Protein AF-A0A1A8MYG3-F1 (afdb_monomer_lite)

Foldseek 3Di:
DVVVVVVLVVQQPDDDPPRWHFPDWDPPPVIDTDIDDDPVPDCVVPDDDPLLLFALCCLQPVDDDQLRVLSSVLVVVQCVLQVNDRRPPVDDSQCNNVCLVVVDDGDHHPPDDPQSVVLSSQSSDNDSVSRDGPVVVVVSVVVVVVVVVVVVVVVVVVVVVVVVVPPPPPPPDDDDDDDDDDDDDDDDDDDDDDDDDDDDDDDDDDDDDDDDDDDDDDDPPDPDDAAQFDCPPQQLVVLLVQLLVLLVVLVVCLVPDDLVCLVVSLVSNVVSLVSNVVSVVVCLVLFDPVLSVVLVVLNVVLVVLSVQLVVLSVSLSSCVPHPCNVVSSVSSSVSSVVSSVSSVVSVSSSQVRCVVSVNTHHHDD

Organism: NCBI:txid704102

Radius of gyration: 36.45 Å; chains: 1; bounding box: 85×45×118 Å

Secondary structure (DSSP, 8-state):
-HHHHHHHHHHHT---TTS--EEEEE-SSSPEEEE---TT--HHHHSPP-TTTS-HHHHHH----HHHHHHHHHHHHHHHHTTTPPTTTTS-TTTHHHHHHTT--PPPPTT--HHHHHHHHHHT-SSGGGSPPHHHHHHHHHHHHHHHHHHHHHHHHHHHHHHHHS--------PPPPP-------------------------------PPPPPPP-----------B--TT-HHHHHHHHHHHHHHHHHHHTTT--GGGHHHHHHHHHHHHHHHHHHHHTTGGGS-HHHHHHHHHHHHHHHHHHHHHHHHHHHHHHTTTSTTHHHHHHHHHHHHHHHHHHHHHHHHHHHHHHHHTT---BPP-

Structure (mmCIF, N/CA/C/O backbone):
data_AF-A0A1A8MYG3-F1
#
_entry.id   AF-A0A1A8MYG3-F1
#
loop_
_atom_site.group_PDB
_atom_site.id
_atom_site.type_symbol
_atom_site.label_atom_id
_atom_site.label_alt_id
_atom_site.label_comp_id
_atom_site.label_asym_id
_atom_site.label_entity_id
_atom_site.label_seq_id
_atom_site.pdbx_PDB_ins_code
_atom_site.Cartn_x
_atom_site.Cartn_y
_atom_site.Cartn_z
_atom_site.occupancy
_atom_site.B_iso_or_equiv
_atom_site.auth_seq_id
_atom_site.auth_comp_id
_atom_site.auth_asym_id
_atom_site.auth_atom_id
_atom_site.pdbx_PDB_model_num
ATOM 1 N N . MET A 1 1 ? -14.271 -19.880 -6.983 1.00 69.19 1 MET A N 1
ATOM 2 C CA . MET A 1 1 ? -15.575 -19.476 -7.545 1.00 69.19 1 MET A CA 1
ATOM 3 C C . MET A 1 1 ? -16.698 -19.593 -6.519 1.00 69.19 1 MET A C 1
ATOM 5 O O . MET A 1 1 ? -17.352 -18.596 -6.274 1.00 69.19 1 MET A O 1
ATOM 9 N N . GLU A 1 2 ? -16.881 -20.735 -5.845 1.00 74.69 2 GLU A N 1
ATOM 10 C CA . GLU A 1 2 ? -17.973 -20.924 -4.862 1.00 74.69 2 GLU A CA 1
ATOM 11 C C . GLU A 1 2 ? -18.046 -19.851 -3.766 1.00 74.69 2 GLU A C 1
ATOM 13 O O . GLU A 1 2 ? -19.114 -19.309 -3.509 1.00 74.69 2 GLU A O 1
ATOM 18 N N . LYS A 1 3 ? -16.909 -19.489 -3.157 1.00 72.94 3 LYS A N 1
ATOM 19 C CA . LYS A 1 3 ? -16.861 -18.459 -2.105 1.00 72.94 3 LYS A CA 1
ATOM 20 C C . LYS A 1 3 ? -17.337 -17.090 -2.613 1.00 72.94 3 LYS A C 1
ATOM 22 O O . LYS A 1 3 ? -18.147 -16.437 -1.966 1.00 72.94 3 LYS A O 1
ATOM 27 N N . PHE A 1 4 ? -16.899 -16.718 -3.814 1.00 77.62 4 PHE A N 1
ATOM 28 C CA . PHE A 1 4 ? -17.313 -15.493 -4.497 1.00 77.62 4 PHE A CA 1
ATOM 29 C C . PHE A 1 4 ? -18.815 -15.501 -4.820 1.00 77.62 4 PHE A C 1
ATOM 31 O O . PHE A 1 4 ? -19.513 -14.533 -4.542 1.00 77.62 4 PHE A O 1
ATOM 38 N N . MET A 1 5 ? -19.341 -16.626 -5.311 1.00 80.75 5 MET A N 1
ATOM 39 C CA . MET A 1 5 ? -20.776 -16.774 -5.569 1.00 80.75 5 MET A CA 1
ATOM 40 C C . MET A 1 5 ? -21.607 -16.732 -4.282 1.00 80.75 5 MET A C 1
ATOM 42 O O . MET A 1 5 ? -22.685 -16.145 -4.270 1.00 80.75 5 MET A O 1
ATOM 46 N N . SER A 1 6 ? -21.106 -17.300 -3.182 1.00 81.38 6 SER A N 1
ATOM 47 C CA . SER A 1 6 ? -21.791 -17.239 -1.886 1.00 81.38 6 SER A CA 1
ATOM 48 C C . SER A 1 6 ? -21.906 -15.805 -1.358 1.00 81.38 6 SER A C 1
ATOM 50 O O . SER A 1 6 ? -22.967 -15.405 -0.884 1.00 81.38 6 SER A O 1
ATOM 52 N N . GLU A 1 7 ? -20.851 -15.004 -1.516 1.00 80.88 7 GLU A N 1
ATOM 53 C CA . GLU A 1 7 ? -20.837 -13.589 -1.143 1.00 80.88 7 GLU A CA 1
ATOM 54 C C . GLU A 1 7 ? -21.780 -12.772 -2.032 1.00 80.88 7 GLU A C 1
ATOM 56 O O . GLU A 1 7 ? -22.587 -11.986 -1.538 1.00 80.88 7 GLU A O 1
ATOM 61 N N . ALA A 1 8 ? -21.773 -13.042 -3.336 1.00 83.62 8 ALA A N 1
ATOM 62 C CA . ALA A 1 8 ? -22.679 -12.415 -4.285 1.00 83.62 8 ALA A CA 1
ATOM 63 C C . ALA A 1 8 ? -24.157 -12.679 -3.981 1.00 83.62 8 ALA A C 1
ATOM 65 O O . ALA A 1 8 ? -24.988 -11.783 -4.110 1.00 83.62 8 ALA A O 1
ATOM 66 N N . VAL A 1 9 ? -24.504 -13.895 -3.552 1.00 84.31 9 VAL A N 1
ATOM 67 C CA . VAL A 1 9 ? -25.875 -14.220 -3.135 1.00 84.31 9 VAL A CA 1
ATOM 68 C C . VAL A 1 9 ? -26.285 -13.386 -1.922 1.00 84.31 9 VAL A C 1
ATOM 70 O O . VAL A 1 9 ? -27.403 -12.876 -1.890 1.00 84.31 9 VAL A O 1
ATOM 73 N N . ILE A 1 10 ? -25.384 -13.198 -0.952 1.00 85.31 10 ILE A N 1
ATOM 74 C CA . ILE A 1 10 ? -25.640 -12.338 0.211 1.00 85.31 10 ILE A CA 1
ATOM 75 C C . ILE A 1 10 ? -25.840 -10.888 -0.243 1.00 85.31 10 ILE A C 1
ATOM 77 O O . ILE A 1 10 ? -26.849 -10.279 0.107 1.00 85.31 10 ILE A O 1
ATOM 81 N N . MET A 1 11 ? -24.934 -10.355 -1.068 1.00 82.69 11 MET A N 1
ATOM 82 C CA . MET A 1 11 ? -25.006 -8.976 -1.567 1.00 82.69 11 MET A CA 1
ATOM 83 C C . MET A 1 11 ? -26.264 -8.706 -2.399 1.00 82.69 11 MET A C 1
ATOM 85 O O . MET A 1 11 ? -26.853 -7.635 -2.284 1.00 82.69 11 MET A O 1
ATOM 89 N N . LYS A 1 12 ? -26.715 -9.676 -3.203 1.00 84.88 12 LYS A N 1
ATOM 90 C CA . LYS A 1 12 ? -27.942 -9.566 -4.009 1.00 84.88 12 LYS A CA 1
ATOM 91 C C . LYS A 1 12 ? -29.201 -9.396 -3.152 1.00 84.88 12 LYS A C 1
ATOM 93 O O . LYS A 1 12 ? -30.173 -8.798 -3.608 1.00 84.88 12 LYS A O 1
ATOM 98 N N . ASN A 1 13 ? -29.187 -9.916 -1.925 1.00 86.62 13 ASN A N 1
ATOM 99 C CA . ASN A 1 13 ? -30.314 -9.831 -0.997 1.00 86.62 13 ASN A CA 1
ATOM 100 C C . ASN A 1 13 ? -30.330 -8.528 -0.175 1.00 86.62 13 ASN A C 1
ATOM 102 O O . ASN A 1 13 ? -31.279 -8.305 0.576 1.00 86.62 13 ASN A O 1
ATOM 106 N N . LEU A 1 14 ? -29.310 -7.671 -0.296 1.00 86.25 14 LEU A N 1
ATOM 107 C CA . LEU A 1 14 ? -29.280 -6.364 0.360 1.00 86.25 14 LEU A CA 1
ATOM 108 C C . LEU A 1 14 ? -30.058 -5.346 -0.487 1.00 86.25 14 LEU A C 1
ATOM 110 O O . LEU A 1 14 ? -29.599 -4.934 -1.549 1.00 86.25 14 LEU A O 1
ATOM 114 N N . ASP A 1 15 ? -31.234 -4.933 -0.010 1.00 84.69 15 ASP A N 1
ATOM 115 C CA . ASP A 1 15 ? -32.071 -3.908 -0.649 1.00 84.69 15 ASP A CA 1
ATOM 116 C C . ASP A 1 15 ? -32.208 -2.704 0.290 1.00 84.69 15 ASP A C 1
ATOM 118 O O . ASP A 1 15 ? -32.973 -2.724 1.254 1.00 84.69 15 ASP A O 1
ATOM 122 N N . HIS A 1 16 ? -31.396 -1.669 0.060 1.00 85.12 16 HIS A N 1
ATOM 123 C CA . HIS A 1 16 ? -31.359 -0.480 0.908 1.00 85.12 16 HIS A CA 1
ATOM 124 C C . HIS A 1 16 ? -30.988 0.765 0.084 1.00 85.12 16 HIS A C 1
ATOM 126 O O . HIS A 1 16 ? -30.049 0.693 -0.703 1.00 85.12 16 HIS A O 1
ATOM 132 N N . PRO A 1 17 ? -31.624 1.935 0.302 1.00 83.75 17 PRO A N 1
ATOM 133 C CA . PRO A 1 17 ? -31.386 3.162 -0.481 1.00 83.75 17 PRO A CA 1
ATOM 134 C C . PRO A 1 17 ? -29.957 3.735 -0.405 1.00 83.75 17 PRO A C 1
ATOM 136 O O . PRO A 1 17 ? -29.634 4.693 -1.103 1.00 83.75 17 PRO A O 1
ATOM 139 N N . HIS A 1 18 ? -29.105 3.189 0.462 1.00 78.69 18 HIS A N 1
ATOM 140 C CA . HIS A 1 18 ? -27.701 3.591 0.625 1.00 78.69 18 HIS A CA 1
ATOM 141 C C . HIS A 1 18 ? -26.706 2.454 0.352 1.00 78.69 18 HIS A C 1
ATOM 143 O O . HIS A 1 18 ? -25.530 2.585 0.680 1.00 78.69 18 HIS A O 1
ATOM 149 N N . ILE A 1 19 ? -27.164 1.333 -0.210 1.00 82.44 19 ILE A N 1
ATOM 150 C CA . ILE A 1 19 ? -26.314 0.206 -0.603 1.00 82.44 19 ILE A CA 1
ATOM 151 C C . ILE A 1 19 ? -26.478 0.012 -2.107 1.00 82.44 19 ILE A C 1
ATOM 153 O O . ILE A 1 19 ? -27.597 -0.129 -2.587 1.00 82.44 19 ILE A O 1
ATOM 157 N N . VAL A 1 20 ? -25.361 -0.007 -2.838 1.00 82.62 20 VAL A N 1
ATOM 158 C CA . VAL A 1 20 ? -25.373 -0.256 -4.285 1.00 82.62 20 VAL A CA 1
ATOM 159 C C . VAL A 1 20 ? -25.883 -1.665 -4.539 1.00 82.62 20 VAL A C 1
ATOM 161 O O . VAL A 1 20 ? -25.309 -2.644 -4.049 1.00 82.62 20 VAL A O 1
ATOM 164 N N . LYS A 1 21 ? -26.953 -1.773 -5.323 1.00 87.75 21 LYS A N 1
ATOM 165 C CA . LYS A 1 21 ? -27.577 -3.063 -5.594 1.00 87.75 21 LYS A CA 1
ATOM 166 C C . LYS A 1 21 ? -26.719 -3.913 -6.527 1.00 87.75 21 LYS A C 1
ATOM 168 O O . LYS A 1 21 ? -26.403 -3.508 -7.649 1.00 87.75 21 LYS A O 1
ATOM 173 N N . LEU A 1 22 ? -26.408 -5.137 -6.100 1.00 90.12 22 LEU A N 1
ATOM 174 C CA . LEU A 1 22 ? -25.868 -6.163 -6.988 1.00 90.12 22 LEU A CA 1
ATOM 175 C C . LEU A 1 22 ? -27.015 -6.769 -7.811 1.00 90.12 22 LEU A C 1
ATOM 177 O O . LEU A 1 22 ? -27.900 -7.429 -7.267 1.00 90.12 22 LEU A O 1
ATOM 181 N N . ILE A 1 23 ? -26.999 -6.554 -9.127 1.00 89.38 23 ILE A N 1
ATOM 182 C CA . ILE A 1 23 ? -28.039 -7.042 -10.045 1.00 89.38 23 ILE A CA 1
ATOM 183 C C . ILE A 1 23 ? -27.780 -8.512 -10.397 1.00 89.38 23 ILE A C 1
ATOM 185 O O . ILE A 1 23 ? -28.694 -9.341 -10.349 1.00 89.38 23 ILE A O 1
ATOM 189 N N . GLY A 1 24 ? -26.532 -8.858 -10.724 1.00 89.38 24 GLY A N 1
ATOM 190 C CA . GLY A 1 24 ? -26.166 -10.223 -11.093 1.00 89.38 24 GLY A CA 1
ATOM 191 C C . GLY A 1 24 ? -24.688 -10.408 -11.416 1.00 89.38 24 GLY A C 1
ATOM 192 O O . GLY A 1 24 ? -23.912 -9.456 -11.432 1.00 89.38 24 GLY A O 1
ATOM 193 N N . ILE A 1 25 ? -24.312 -11.658 -11.676 1.00 90.44 25 ILE A N 1
ATOM 194 C CA . ILE A 1 25 ? -22.959 -12.062 -12.064 1.00 90.44 25 ILE A CA 1
ATOM 195 C C . ILE A 1 25 ? -23.058 -12.907 -13.327 1.00 90.44 25 ILE A C 1
ATOM 197 O O . ILE A 1 25 ? -23.925 -13.774 -13.427 1.00 90.44 25 ILE A O 1
ATOM 201 N N . ILE A 1 26 ? -22.177 -12.643 -14.288 1.00 90.19 26 ILE A N 1
ATOM 202 C CA . ILE A 1 26 ? -22.028 -13.443 -15.501 1.00 90.19 26 ILE A CA 1
ATOM 203 C C . ILE A 1 26 ? -20.767 -14.285 -15.327 1.00 90.19 26 ILE A C 1
ATOM 205 O O . ILE A 1 26 ? -19.662 -13.751 -15.287 1.00 90.19 26 ILE A O 1
ATOM 209 N N . GLU A 1 27 ? -20.942 -15.600 -15.220 1.00 86.19 27 GLU A N 1
ATOM 210 C CA . GLU A 1 27 ? -19.865 -16.554 -14.910 1.00 86.19 27 GLU A CA 1
ATOM 211 C C . GLU A 1 27 ? -18.996 -16.946 -16.124 1.00 86.19 27 GLU A C 1
ATOM 213 O O . GLU A 1 27 ? -18.052 -17.722 -15.981 1.00 86.19 27 GLU A O 1
ATOM 218 N N . GLN A 1 28 ? -19.280 -16.421 -17.325 1.00 86.12 28 GLN A N 1
ATOM 219 C CA . GLN A 1 28 ? -18.386 -16.584 -18.481 1.00 86.12 28 GLN A CA 1
ATOM 220 C C . GLN A 1 28 ? -17.059 -15.875 -18.235 1.00 86.12 28 GLN A C 1
ATOM 222 O O . GLN A 1 28 ? -17.033 -14.875 -17.540 1.00 86.12 28 GLN A O 1
ATOM 227 N N . ASN A 1 29 ? -15.962 -16.378 -18.804 1.00 78.31 29 ASN A N 1
ATOM 228 C CA . ASN A 1 29 ? -14.641 -15.783 -18.625 1.00 78.31 29 ASN A CA 1
ATOM 229 C C . ASN A 1 29 ? -14.416 -14.671 -19.679 1.00 78.31 29 ASN A C 1
ATOM 231 O O . ASN A 1 29 ? -14.536 -14.973 -20.870 1.00 78.31 29 ASN A O 1
ATOM 235 N N . PRO A 1 30 ? -14.082 -13.422 -19.293 1.00 79.44 30 PRO A N 1
ATOM 236 C CA . PRO A 1 30 ? -13.861 -12.939 -17.923 1.00 79.44 30 PRO A CA 1
ATOM 237 C C . PRO A 1 30 ? -15.168 -12.762 -17.141 1.00 79.44 30 PRO A C 1
ATOM 239 O O . PRO A 1 30 ? -16.154 -12.315 -17.712 1.00 79.44 30 PRO A O 1
ATOM 242 N N . VAL A 1 31 ? -15.166 -13.085 -15.842 1.00 84.75 31 VAL A N 1
ATOM 243 C CA . VAL A 1 31 ? -16.351 -12.945 -14.973 1.00 84.75 31 VAL A CA 1
ATOM 244 C C . VAL A 1 31 ? -16.773 -11.479 -14.887 1.00 84.75 31 VAL A C 1
ATOM 246 O O . VAL A 1 31 ? -15.945 -10.621 -14.576 1.00 84.75 31 VAL A O 1
ATOM 249 N N . TRP A 1 32 ? -18.061 -11.195 -15.093 1.00 88.25 32 TRP A N 1
ATOM 250 C CA . TRP A 1 32 ? -18.611 -9.837 -14.990 1.00 88.25 32 TRP A CA 1
ATOM 251 C C . TRP A 1 32 ? -19.514 -9.690 -13.768 1.00 88.25 32 TRP A C 1
ATOM 253 O O . TRP A 1 32 ? -20.361 -10.544 -13.508 1.00 88.25 32 TRP A O 1
ATOM 263 N N . ILE A 1 33 ? -19.380 -8.567 -13.061 1.00 88.75 33 ILE A N 1
ATOM 264 C CA . ILE A 1 33 ? -20.282 -8.154 -11.980 1.00 88.75 33 ILE A CA 1
ATOM 265 C C . ILE A 1 33 ? -21.181 -7.041 -12.521 1.00 88.75 33 ILE A C 1
ATOM 267 O O . ILE A 1 33 ? -20.691 -6.011 -12.979 1.00 88.75 33 ILE A O 1
ATOM 271 N N . VAL A 1 34 ? -22.496 -7.248 -12.473 1.00 89.62 34 VAL A N 1
ATOM 272 C CA . VAL A 1 34 ? -23.502 -6.277 -12.914 1.00 89.62 34 VAL A CA 1
ATOM 273 C C . VAL A 1 34 ? -24.117 -5.627 -11.682 1.00 89.62 34 VAL A C 1
ATOM 275 O O . VAL A 1 34 ? -24.763 -6.298 -10.876 1.00 89.62 34 VAL A O 1
ATOM 278 N N . MET A 1 35 ? -23.935 -4.319 -11.539 1.00 89.25 35 MET A N 1
ATOM 279 C CA . MET A 1 35 ? -24.439 -3.526 -10.416 1.00 89.25 35 MET A CA 1
ATOM 280 C C . MET A 1 35 ? -25.318 -2.382 -10.918 1.00 89.25 35 MET A C 1
ATOM 282 O O . MET A 1 35 ? -25.298 -2.035 -12.099 1.00 89.25 35 MET A O 1
ATOM 286 N N . GLU A 1 36 ? -26.087 -1.802 -10.005 1.00 88.25 36 GLU A N 1
ATOM 287 C CA . GLU A 1 36 ? -26.736 -0.506 -10.184 1.00 88.25 36 GLU A CA 1
ATOM 288 C C . GLU A 1 36 ? -25.767 0.544 -10.757 1.00 88.25 36 GLU A C 1
ATOM 290 O O . GLU A 1 36 ? -24.618 0.666 -10.324 1.00 88.25 36 GLU A O 1
ATOM 295 N N . LEU A 1 37 ? -26.245 1.319 -11.737 1.00 82.31 37 LEU A N 1
ATOM 296 C CA . LEU A 1 37 ? -25.474 2.411 -12.317 1.00 82.31 37 LEU A CA 1
ATOM 297 C C . LEU A 1 37 ? -25.386 3.570 -11.323 1.00 82.31 37 LEU A C 1
ATOM 299 O O . LEU A 1 37 ? -26.360 4.289 -11.101 1.00 82.31 37 LEU A O 1
ATOM 303 N N . TYR A 1 38 ? -24.185 3.811 -10.808 1.00 76.12 38 TYR A N 1
ATOM 304 C CA . TYR A 1 38 ? -23.905 5.005 -10.027 1.00 76.12 38 TYR A CA 1
ATOM 305 C C . TYR A 1 38 ? -23.620 6.184 -10.966 1.00 76.12 38 TYR A C 1
ATOM 307 O O . TYR A 1 38 ? -22.555 6.259 -11.580 1.00 76.12 38 TYR A O 1
ATOM 315 N N . GLN A 1 39 ? -24.582 7.108 -11.089 1.00 70.94 39 GLN A N 1
ATOM 316 C CA . GLN A 1 39 ? -24.561 8.206 -12.075 1.00 70.94 39 GLN A CA 1
ATOM 317 C C . GLN A 1 39 ? -23.312 9.100 -12.011 1.00 70.94 39 GLN A C 1
ATOM 319 O O . GLN A 1 39 ? -22.978 9.749 -12.999 1.00 70.94 39 GLN A O 1
ATOM 324 N N . TYR A 1 40 ? -22.615 9.120 -10.874 1.00 70.81 40 TYR A N 1
ATOM 325 C CA . TYR A 1 40 ? -21.435 9.954 -10.658 1.00 70.81 40 TYR A CA 1
ATOM 326 C C . TYR A 1 40 ? -20.102 9.185 -10.759 1.00 70.81 40 TYR A C 1
ATOM 328 O O . TYR A 1 40 ? -19.046 9.780 -10.600 1.00 70.81 40 TYR A O 1
ATOM 336 N N . GLY A 1 41 ? -20.107 7.888 -11.079 1.00 70.75 41 GLY A N 1
ATOM 337 C CA . GLY A 1 41 ? -18.878 7.098 -11.239 1.00 70.75 41 GLY A CA 1
ATOM 338 C C . GLY A 1 41 ? -18.344 6.475 -9.942 1.00 70.75 41 GLY A C 1
ATOM 339 O O . GLY A 1 41 ? -19.096 6.082 -9.061 1.00 70.75 41 GLY A O 1
ATOM 340 N N . GLU A 1 42 ? -17.033 6.282 -9.824 1.00 65.88 42 GLU A N 1
ATOM 341 C CA . GLU A 1 42 ? -16.472 5.530 -8.697 1.00 65.88 42 GLU A CA 1
ATOM 342 C C . GLU A 1 42 ? -16.595 6.314 -7.381 1.00 65.88 42 GLU A C 1
ATOM 344 O O . GLU A 1 42 ? -16.131 7.451 -7.285 1.00 65.88 42 GLU A O 1
ATOM 349 N N . LEU A 1 43 ? -17.147 5.703 -6.329 1.00 62.19 43 LEU A N 1
ATOM 350 C CA . LEU A 1 43 ? -17.306 6.349 -5.018 1.00 62.19 43 LEU A CA 1
ATOM 351 C C . LEU A 1 43 ? -15.966 6.873 -4.461 1.00 62.19 43 LEU A C 1
ATOM 353 O O . LEU A 1 43 ? -15.925 7.928 -3.825 1.00 62.19 43 LEU A O 1
ATOM 357 N N . ALA A 1 44 ? -14.862 6.180 -4.761 1.00 57.31 44 ALA A N 1
ATOM 358 C CA . ALA A 1 44 ? -13.504 6.576 -4.388 1.00 57.31 44 ALA A CA 1
ATOM 359 C C . ALA A 1 44 ? -13.030 7.880 -5.057 1.00 57.31 44 ALA A C 1
ATOM 361 O O . ALA A 1 44 ? -12.135 8.537 -4.526 1.00 57.31 44 ALA A O 1
ATOM 362 N N . SER A 1 45 ? -13.626 8.263 -6.192 1.00 55.53 45 SER A N 1
ATOM 363 C CA . SER A 1 45 ? -13.307 9.503 -6.909 1.00 55.53 45 SER A CA 1
ATOM 364 C C . SER A 1 45 ? -14.018 10.737 -6.338 1.00 55.53 45 SER A C 1
ATOM 366 O O . SER A 1 45 ? -13.578 11.860 -6.576 1.00 55.53 45 SER A O 1
ATOM 368 N N . ILE A 1 46 ? -15.084 10.543 -5.549 1.00 54.78 46 ILE A N 1
ATOM 369 C CA . ILE A 1 46 ? -15.970 11.625 -5.081 1.00 54.78 46 ILE A CA 1
ATOM 370 C C . ILE A 1 46 ? -16.007 11.742 -3.555 1.00 54.78 46 ILE A C 1
ATOM 372 O O . ILE A 1 46 ? -16.200 12.835 -3.020 1.00 54.78 46 ILE A O 1
ATOM 376 N N . THR A 1 47 ? -15.825 10.640 -2.826 1.00 58.81 47 THR A N 1
ATOM 377 C CA . THR A 1 47 ? -15.995 10.625 -1.368 1.00 58.81 47 THR A CA 1
ATOM 378 C C . THR A 1 47 ? -14.669 10.610 -0.622 1.00 58.81 47 THR A C 1
ATOM 380 O O . THR A 1 47 ? -13.687 9.976 -1.014 1.00 58.81 47 THR A O 1
ATOM 383 N N . ARG A 1 48 ? -14.640 11.330 0.503 1.00 71.81 48 ARG A N 1
ATOM 384 C CA . ARG A 1 48 ? -13.526 11.261 1.449 1.00 71.81 48 ARG A CA 1
ATOM 385 C C . ARG A 1 48 ? -13.520 9.877 2.092 1.00 71.81 48 ARG A C 1
ATOM 387 O O . ARG A 1 48 ? -14.541 9.441 2.615 1.00 71.81 48 ARG A O 1
ATOM 394 N N . LEU A 1 49 ? -12.364 9.219 2.087 1.00 82.31 49 LEU A N 1
ATOM 395 C CA . LEU A 1 49 ? -12.198 7.936 2.761 1.00 82.31 49 LEU A CA 1
ATOM 396 C C . LEU A 1 49 ? -12.533 8.020 4.264 1.00 82.31 49 LEU A C 1
ATOM 398 O O . LEU A 1 49 ? -12.174 9.013 4.910 1.00 82.31 49 LEU A O 1
ATOM 402 N N . PRO A 1 50 ? -13.108 6.958 4.856 1.00 90.19 50 PRO A N 1
ATOM 403 C CA . PRO A 1 50 ? -13.375 6.874 6.290 1.00 90.19 50 PRO A CA 1
ATOM 404 C C . PRO A 1 50 ? -12.101 6.523 7.081 1.00 90.19 50 PRO A C 1
ATOM 406 O O . PRO A 1 50 ? -12.021 5.482 7.727 1.00 90.19 50 PRO A O 1
ATOM 409 N N . ILE A 1 51 ? -11.094 7.403 7.047 1.00 91.75 51 ILE A N 1
ATOM 410 C CA . ILE A 1 51 ? -9.731 7.142 7.554 1.00 91.75 51 ILE A CA 1
ATOM 411 C C . ILE A 1 51 ? -9.707 6.531 8.965 1.00 91.75 51 ILE A C 1
ATOM 413 O O . ILE A 1 51 ? -8.960 5.593 9.208 1.00 91.75 51 ILE A O 1
ATOM 417 N N . LYS A 1 52 ? -10.554 7.010 9.883 1.00 95.62 52 LYS A N 1
ATOM 418 C CA . LYS A 1 52 ? -10.589 6.558 11.288 1.00 95.62 52 LYS A CA 1
ATOM 419 C C . LYS A 1 52 ? -11.052 5.104 11.481 1.00 95.62 52 LYS A C 1
ATOM 421 O O . LYS A 1 52 ? -10.808 4.541 12.544 1.00 95.62 52 LYS A O 1
ATOM 426 N N . TRP A 1 53 ? -11.696 4.507 10.479 1.00 96.69 53 TRP A N 1
ATOM 427 C CA . TRP A 1 53 ? -12.141 3.109 10.500 1.00 96.69 53 TRP A CA 1
ATOM 428 C C . TRP A 1 53 ? -11.170 2.174 9.785 1.00 96.69 53 TRP A C 1
ATOM 430 O O . TRP A 1 53 ? -11.150 0.979 10.064 1.00 96.69 53 TRP A O 1
ATOM 440 N N . MET A 1 54 ? -10.371 2.710 8.866 1.00 95.31 54 MET A N 1
ATOM 441 C CA . MET A 1 54 ? -9.563 1.927 7.940 1.00 95.31 54 MET A CA 1
ATOM 442 C C . MET A 1 54 ? -8.310 1.334 8.590 1.00 95.31 54 MET A C 1
ATOM 444 O O . MET A 1 54 ? -7.748 1.887 9.536 1.00 95.31 54 MET A O 1
ATOM 448 N N . ALA A 1 55 ? -7.849 0.214 8.031 1.00 96.69 55 ALA A N 1
ATOM 449 C CA . ALA A 1 55 ? -6.572 -0.393 8.385 1.00 96.69 55 ALA A CA 1
ATOM 450 C C . ALA A 1 55 ? -5.382 0.445 7.866 1.00 96.69 55 ALA A C 1
ATOM 452 O O . ALA A 1 55 ? -5.528 1.116 6.835 1.00 96.69 55 ALA A O 1
ATOM 453 N N . PRO A 1 56 ? -4.192 0.379 8.498 1.00 92.94 56 PRO A N 1
ATOM 454 C CA . PRO A 1 56 ? -3.012 1.138 8.071 1.00 92.94 56 PRO A CA 1
ATOM 455 C C . PRO A 1 56 ? -2.648 0.926 6.597 1.00 92.94 56 PRO A C 1
ATOM 457 O O . PRO A 1 56 ? -2.384 1.884 5.873 1.00 92.94 56 PRO A O 1
ATOM 460 N N . GLU A 1 57 ? -2.708 -0.315 6.108 1.00 90.56 57 GLU A N 1
ATOM 461 C CA . GLU A 1 57 ? -2.409 -0.640 4.713 1.00 90.56 57 GLU A CA 1
ATOM 462 C C . GLU A 1 57 ? -3.463 -0.107 3.731 1.00 90.56 57 GLU A C 1
ATOM 464 O O . GLU A 1 57 ? -3.147 0.213 2.582 1.00 90.56 57 GLU A O 1
ATOM 469 N N . SER A 1 58 ? -4.712 0.038 4.177 1.00 92.00 58 SER A N 1
ATOM 470 C CA . SER A 1 58 ? -5.782 0.630 3.375 1.00 92.00 58 SER A CA 1
ATOM 471 C C . SER A 1 58 ? -5.645 2.151 3.309 1.00 92.00 58 SER A C 1
ATOM 473 O O . SER A 1 58 ? -5.933 2.740 2.267 1.00 92.00 58 SER A O 1
ATOM 475 N N . ILE A 1 59 ? -5.174 2.783 4.391 1.00 86.31 59 ILE A N 1
ATOM 476 C CA . ILE A 1 59 ? -4.882 4.223 4.449 1.00 86.31 59 ILE A CA 1
ATOM 477 C C . ILE A 1 59 ? -3.672 4.557 3.565 1.00 86.31 59 ILE A C 1
ATOM 479 O O . ILE A 1 59 ? -3.779 5.424 2.699 1.00 86.31 59 ILE A O 1
ATOM 483 N N . ASN A 1 60 ? -2.554 3.846 3.747 1.00 81.31 60 ASN A N 1
ATOM 484 C CA . ASN A 1 60 ? -1.280 4.147 3.086 1.00 81.31 60 ASN A CA 1
ATOM 485 C C . ASN A 1 60 ? -1.225 3.680 1.629 1.00 81.31 60 ASN A C 1
ATOM 487 O O . ASN A 1 60 ? -0.694 4.382 0.776 1.00 81.31 60 ASN A O 1
ATOM 491 N N . PHE A 1 61 ? -1.772 2.499 1.325 1.00 78.81 61 PHE A N 1
ATOM 492 C CA . PHE A 1 61 ? -1.541 1.839 0.033 1.00 78.81 61 PHE A CA 1
ATOM 493 C C . PHE A 1 61 ? -2.818 1.553 -0.756 1.00 78.81 61 PHE A C 1
ATOM 495 O O . PHE A 1 61 ? -2.744 0.926 -1.811 1.00 78.81 61 PHE A O 1
ATOM 502 N N . ARG A 1 62 ? -3.995 1.968 -0.260 1.00 78.94 62 ARG A N 1
ATOM 503 C CA . ARG A 1 62 ? -5.307 1.609 -0.841 1.00 78.94 62 ARG A CA 1
ATOM 504 C C . ARG A 1 62 ? -5.474 0.098 -1.039 1.00 78.94 62 ARG A C 1
ATOM 506 O O . ARG A 1 62 ? -6.151 -0.351 -1.960 1.00 78.94 62 ARG A O 1
ATOM 513 N N . ARG A 1 63 ? -4.845 -0.696 -0.169 1.00 79.50 63 ARG A N 1
ATOM 514 C CA . ARG A 1 63 ? -4.937 -2.153 -0.196 1.00 79.50 63 ARG A CA 1
ATOM 515 C C . ARG A 1 63 ? -6.143 -2.595 0.628 1.00 79.50 63 ARG A C 1
ATOM 517 O O . ARG A 1 63 ? -6.164 -2.422 1.846 1.00 79.50 63 ARG A O 1
ATOM 524 N N . PHE A 1 64 ? -7.129 -3.167 -0.053 1.00 86.19 64 PHE A N 1
ATOM 525 C CA . PHE A 1 64 ? -8.347 -3.713 0.541 1.00 86.19 64 PHE A CA 1
ATOM 526 C C . PHE A 1 64 ? -8.317 -5.235 0.423 1.00 86.19 64 PHE A C 1
ATOM 528 O O . PHE A 1 64 ? -8.142 -5.785 -0.662 1.00 86.19 64 PHE A O 1
ATOM 535 N N . THR A 1 65 ? -8.391 -5.914 1.560 1.00 89.88 65 THR A N 1
ATOM 536 C CA . THR A 1 65 ? -8.286 -7.369 1.691 1.00 89.88 65 THR A CA 1
ATOM 537 C C . THR A 1 65 ? -9.162 -7.842 2.845 1.00 89.88 65 THR A C 1
ATOM 539 O O . THR A 1 65 ? -9.487 -7.063 3.737 1.00 89.88 65 THR A O 1
ATOM 542 N N . SER A 1 66 ? -9.419 -9.146 2.939 1.00 93.81 66 SER A N 1
ATOM 543 C CA . SER A 1 66 ? -10.134 -9.695 4.098 1.00 93.81 66 SER A CA 1
ATOM 544 C C . SER A 1 66 ? -9.470 -9.349 5.443 1.00 93.81 66 SER A C 1
ATOM 546 O O . SER A 1 66 ? -10.159 -9.211 6.445 1.00 93.81 66 SER A O 1
ATOM 548 N N . ALA A 1 67 ? -8.144 -9.159 5.486 1.00 96.00 67 ALA A N 1
ATOM 549 C CA . ALA A 1 67 ? -7.437 -8.746 6.700 1.00 96.00 67 ALA A CA 1
ATOM 550 C C . ALA A 1 67 ? -7.644 -7.260 7.049 1.00 96.00 67 ALA A C 1
ATOM 552 O O . ALA A 1 67 ? -7.673 -6.908 8.232 1.00 96.00 67 ALA A O 1
ATOM 553 N N . SER A 1 68 ? -7.813 -6.379 6.054 1.00 96.19 68 SER A N 1
ATOM 554 C CA . SER A 1 68 ? -8.223 -4.992 6.318 1.00 96.19 68 SER A CA 1
ATOM 555 C C . SER A 1 68 ? -9.676 -4.929 6.780 1.00 96.19 68 SER A C 1
ATOM 557 O O . SER A 1 68 ? -10.010 -4.119 7.640 1.00 96.19 68 SER A O 1
ATOM 559 N N . ASP A 1 69 ? -10.529 -5.824 6.277 1.00 96.56 69 ASP A N 1
ATOM 560 C CA . ASP A 1 69 ? -11.924 -5.924 6.714 1.00 96.56 69 ASP A CA 1
ATOM 561 C C . ASP A 1 69 ? -12.026 -6.401 8.165 1.00 96.56 69 ASP A C 1
ATOM 563 O O . ASP A 1 69 ? -12.856 -5.896 8.912 1.00 96.56 69 ASP A O 1
ATOM 567 N N . VAL A 1 70 ? -11.137 -7.296 8.610 1.00 98.38 70 VAL A N 1
ATOM 568 C CA . VAL A 1 70 ? -11.021 -7.696 10.026 1.00 98.38 70 VAL A CA 1
ATOM 569 C C . VAL A 1 70 ? -10.707 -6.500 10.931 1.00 98.38 70 VAL A C 1
ATOM 571 O O . VAL A 1 70 ? -11.294 -6.366 12.007 1.00 98.38 70 VAL A O 1
ATOM 574 N N . TRP A 1 71 ? -9.819 -5.601 10.499 1.00 98.38 71 TRP A N 1
ATOM 575 C CA . TRP A 1 71 ? -9.536 -4.366 11.234 1.00 98.38 71 TRP A CA 1
ATOM 576 C C . TRP A 1 71 ? -10.781 -3.477 11.316 1.00 98.38 71 TRP A C 1
ATOM 578 O O . TRP A 1 71 ? -11.175 -3.064 12.409 1.00 98.38 71 TRP A O 1
ATOM 588 N N . MET A 1 72 ? -11.414 -3.209 10.168 1.00 98.00 72 MET A N 1
ATOM 589 C CA . MET A 1 72 ? -12.611 -2.364 10.070 1.00 98.00 72 MET A CA 1
ATOM 590 C C . MET A 1 72 ? -13.776 -2.942 10.884 1.00 98.00 72 MET A C 1
ATOM 592 O O . MET A 1 72 ? -14.481 -2.207 11.577 1.00 98.00 72 MET A O 1
ATOM 596 N N . PHE A 1 73 ? -13.926 -4.266 10.886 1.00 98.12 73 PHE A N 1
ATOM 597 C CA . PHE A 1 73 ? -14.874 -4.987 11.724 1.00 98.12 73 PHE A CA 1
ATOM 598 C C . PHE A 1 73 ? -14.610 -4.747 13.214 1.00 98.12 73 PHE A C 1
ATOM 600 O O . PHE A 1 73 ? -15.535 -4.414 13.947 1.00 98.12 73 PHE A O 1
ATOM 607 N N . ALA A 1 74 ? -13.362 -4.849 13.675 1.00 98.19 74 ALA A N 1
ATOM 608 C CA . ALA A 1 74 ? -13.040 -4.594 15.078 1.00 98.19 74 ALA A CA 1
ATOM 609 C C . ALA A 1 74 ? -13.266 -3.129 15.488 1.00 98.19 74 ALA A C 1
ATOM 611 O O . ALA A 1 74 ? -13.704 -2.882 16.610 1.00 98.19 74 ALA A O 1
ATOM 612 N N . VAL A 1 75 ? -13.040 -2.160 14.589 1.00 98.19 75 VAL A N 1
ATOM 613 C CA . VAL A 1 75 ? -13.427 -0.758 14.839 1.00 98.19 75 VAL A CA 1
ATOM 614 C C . VAL A 1 75 ? -14.949 -0.619 14.962 1.00 98.19 75 VAL A C 1
ATOM 616 O O . VAL A 1 75 ? -15.417 0.063 15.868 1.00 98.19 75 VAL A O 1
ATOM 619 N N . CYS A 1 76 ? -15.726 -1.311 14.124 1.00 97.12 76 CYS A N 1
ATOM 620 C CA . CYS A 1 76 ? -17.189 -1.339 14.221 1.00 97.12 76 CYS A CA 1
ATOM 621 C C . CYS A 1 76 ? -17.672 -1.964 15.545 1.00 97.12 76 CYS A C 1
ATOM 623 O O . CYS A 1 76 ? -18.534 -1.405 16.221 1.00 97.12 76 CYS A O 1
ATOM 625 N N . VAL A 1 77 ? -17.075 -3.080 15.983 1.00 96.75 77 VAL A N 1
ATOM 626 C CA . VAL A 1 77 ? -17.375 -3.675 17.299 1.00 96.75 77 VAL A CA 1
ATOM 627 C C . VAL A 1 77 ? -17.056 -2.686 18.421 1.00 96.75 77 VAL A C 1
ATOM 629 O O . VAL A 1 77 ? -17.865 -2.514 19.332 1.00 96.75 77 VAL A O 1
ATOM 632 N N . TRP A 1 78 ? -15.916 -1.995 18.345 1.00 97.88 78 TRP A N 1
ATOM 633 C CA . TRP A 1 78 ? -15.572 -0.946 19.301 1.00 97.88 78 TRP A CA 1
ATOM 634 C C . TRP A 1 78 ? -16.612 0.180 19.311 1.00 97.88 78 TRP A C 1
ATOM 636 O O . TRP A 1 78 ? -17.043 0.592 20.382 1.00 97.88 78 TRP A O 1
ATOM 646 N N . GLU A 1 79 ? -17.066 0.635 18.144 1.00 97.19 79 GLU A N 1
ATOM 647 C CA . GLU A 1 79 ? -18.083 1.682 18.003 1.00 97.19 79 GLU A CA 1
ATOM 648 C C . GLU A 1 79 ? -19.419 1.270 18.639 1.00 97.19 79 GLU A C 1
ATOM 650 O O . GLU A 1 79 ? -20.005 2.049 19.393 1.00 97.19 79 GLU A O 1
ATOM 655 N N . ILE A 1 80 ? -19.857 0.022 18.436 1.00 95.81 80 ILE A N 1
ATOM 656 C CA . ILE A 1 80 ? -21.047 -0.544 19.093 1.00 95.81 80 ILE A CA 1
ATOM 657 C C . ILE A 1 80 ? -20.884 -0.516 20.619 1.00 95.81 80 ILE A C 1
ATOM 659 O O . ILE A 1 80 ? -21.768 -0.035 21.333 1.00 95.81 80 ILE A O 1
ATOM 663 N N . MET A 1 81 ? -19.744 -0.990 21.127 1.00 95.56 81 MET A N 1
ATOM 664 C CA . MET A 1 81 ? -19.466 -1.042 22.568 1.00 95.56 81 MET A CA 1
ATOM 665 C C . MET A 1 81 ? -19.337 0.354 23.191 1.00 95.56 81 MET A C 1
ATOM 667 O O . MET A 1 81 ? -19.735 0.561 24.336 1.00 95.56 81 MET A O 1
ATOM 671 N N . SER A 1 82 ? -18.858 1.326 22.419 1.00 95.31 82 SER A N 1
ATOM 672 C CA . SER A 1 82 ? -18.769 2.739 22.795 1.00 95.31 82 SER A CA 1
ATOM 673 C C . SER A 1 82 ? -20.063 3.521 22.538 1.00 95.31 82 SER A C 1
ATOM 675 O O . SER A 1 82 ? -20.056 4.749 22.614 1.00 95.31 82 SER A O 1
ATOM 677 N N . ARG A 1 83 ? -21.180 2.842 22.232 1.00 94.19 83 ARG A N 1
ATOM 678 C CA . ARG A 1 83 ? -22.503 3.448 21.982 1.00 94.19 83 ARG A CA 1
ATOM 679 C C . ARG A 1 83 ? -22.499 4.487 20.850 1.00 94.19 83 ARG A C 1
ATOM 681 O O . ARG A 1 83 ? -23.157 5.520 20.952 1.00 94.19 83 ARG A O 1
ATOM 688 N N . GLY A 1 84 ? -21.760 4.210 19.778 1.00 93.00 84 GLY A N 1
ATOM 689 C CA . GLY A 1 84 ? -21.676 5.065 18.591 1.00 93.00 84 GLY A CA 1
ATOM 690 C C . GLY A 1 84 ? -20.686 6.224 18.711 1.00 93.00 84 GLY A C 1
ATOM 691 O O . GLY A 1 84 ? -20.775 7.187 17.951 1.00 93.00 84 GLY A O 1
ATOM 692 N N . GLN A 1 85 ? -19.754 6.183 19.670 1.00 94.56 85 GLN A N 1
ATOM 693 C CA . GLN A 1 85 ? -18.671 7.165 19.711 1.00 94.56 85 GLN A CA 1
ATOM 694 C C . GLN A 1 85 ? -17.802 7.051 18.454 1.00 94.56 85 GLN A C 1
ATOM 696 O O . GLN A 1 85 ? -17.440 5.955 18.036 1.00 94.56 85 GLN A O 1
ATOM 701 N N . GLN A 1 86 ? -17.404 8.191 17.887 1.00 94.31 86 GLN A N 1
ATOM 702 C CA . GLN A 1 86 ? -16.495 8.206 16.746 1.00 94.31 86 GLN A CA 1
ATOM 703 C C . GLN A 1 86 ? -15.111 7.637 17.140 1.00 94.31 86 GLN A C 1
ATOM 705 O O . GLN A 1 86 ? -14.524 8.100 18.127 1.00 94.31 86 GLN A O 1
ATOM 710 N N . PRO A 1 87 ? -14.537 6.697 16.364 1.00 96.62 87 PRO A N 1
ATOM 711 C CA . PRO A 1 87 ? -13.181 6.212 16.600 1.00 96.62 87 PRO A CA 1
ATOM 712 C C . PRO A 1 87 ? -12.179 7.356 16.469 1.00 96.62 87 PRO A C 1
ATOM 714 O O . PRO A 1 87 ? -12.286 8.187 15.570 1.00 96.62 87 PRO A O 1
ATOM 717 N N . PHE A 1 88 ? -11.202 7.422 17.375 1.00 96.25 88 PHE A N 1
ATOM 718 C CA . PHE A 1 88 ? -10.200 8.491 17.398 1.00 96.25 88 PHE A CA 1
ATOM 719 C C . PHE A 1 88 ? -10.826 9.899 17.341 1.00 96.25 88 PHE A C 1
ATOM 721 O O . PHE A 1 88 ? -10.369 10.761 16.589 1.00 96.25 88 PHE A O 1
ATOM 728 N N . PHE A 1 89 ? -11.915 10.151 18.080 1.00 94.12 89 PHE A N 1
ATOM 729 C CA . PHE A 1 89 ? -12.611 11.450 18.057 1.00 94.12 89 PHE A CA 1
ATOM 730 C C . PHE A 1 89 ? -11.703 12.637 18.433 1.00 94.12 89 PHE A C 1
ATOM 732 O O . PHE A 1 89 ? -11.961 13.757 18.008 1.00 94.12 89 PHE A O 1
ATOM 739 N N . TRP A 1 90 ? -10.627 12.386 19.189 1.00 94.56 90 TRP A N 1
ATOM 740 C CA . TRP A 1 90 ? -9.624 13.379 19.591 1.00 94.56 90 TRP A CA 1
ATOM 741 C C . TRP A 1 90 ? -8.559 13.668 18.521 1.00 94.56 90 TRP A C 1
ATOM 743 O O . TRP A 1 90 ? -7.702 14.518 18.741 1.00 94.56 90 TRP A O 1
ATOM 753 N N . LEU A 1 91 ? -8.583 12.960 17.387 1.00 92.50 91 LEU A N 1
ATOM 754 C CA . LEU A 1 91 ? -7.639 13.141 16.285 1.00 92.50 91 LEU A CA 1
ATOM 755 C C . LEU A 1 91 ? -8.341 13.669 15.037 1.00 92.50 91 LEU A C 1
ATOM 757 O O . LEU A 1 91 ? -9.492 13.327 14.747 1.00 92.50 91 LEU A O 1
ATOM 761 N N . GLU A 1 92 ? -7.612 14.432 14.234 1.00 89.50 92 GLU A N 1
ATOM 762 C CA . GLU A 1 92 ? -7.995 14.694 12.852 1.00 89.50 92 GLU A CA 1
ATOM 763 C C . GLU A 1 92 ? -7.603 13.514 11.952 1.00 89.50 92 GLU A C 1
ATOM 765 O O . GLU A 1 92 ? -6.663 12.777 12.245 1.00 89.50 92 GLU A O 1
ATOM 770 N N . ASN A 1 93 ? -8.286 13.345 10.812 1.00 86.56 93 ASN A N 1
ATOM 771 C CA . ASN A 1 93 ? -8.021 12.232 9.887 1.00 86.56 93 ASN A CA 1
ATOM 772 C C . ASN A 1 93 ? -6.549 12.145 9.447 1.00 86.56 93 ASN A C 1
ATOM 774 O O . ASN A 1 93 ? -6.042 11.045 9.257 1.00 86.56 93 ASN A O 1
ATOM 778 N N . ARG A 1 94 ? -5.863 13.287 9.299 1.00 82.56 94 ARG A N 1
ATOM 779 C CA . ARG A 1 94 ? -4.452 13.343 8.880 1.00 82.56 94 ARG A CA 1
ATOM 780 C C . ARG A 1 94 ? -3.483 12.750 9.909 1.00 82.56 94 ARG A C 1
ATOM 782 O O . ARG A 1 94 ? -2.423 12.271 9.524 1.00 82.56 94 ARG A O 1
ATOM 789 N N . ASP A 1 95 ? -3.856 12.759 11.188 1.00 89.44 95 ASP A N 1
ATOM 790 C CA . ASP A 1 95 ? -2.974 12.374 12.295 1.00 89.44 95 ASP A CA 1
ATOM 791 C C . ASP A 1 95 ? -3.144 10.905 12.701 1.00 89.44 95 ASP A C 1
ATOM 793 O O . ASP A 1 95 ? -2.273 10.338 13.360 1.00 89.44 95 ASP A O 1
ATOM 797 N N . VAL A 1 96 ? -4.248 10.270 12.286 1.00 92.06 96 VAL A N 1
ATOM 798 C CA . VAL A 1 96 ? -4.591 8.886 12.653 1.00 92.06 96 VAL A CA 1
ATOM 799 C C . VAL A 1 96 ? -3.464 7.921 12.298 1.00 92.06 96 VAL A C 1
ATOM 801 O O . VAL A 1 96 ? -3.077 7.114 13.137 1.00 92.06 96 VAL A O 1
ATOM 804 N N . ILE A 1 97 ? -2.903 8.013 11.088 1.00 90.81 97 ILE A N 1
ATOM 805 C CA . ILE A 1 97 ? -1.897 7.046 10.631 1.00 90.81 97 ILE A CA 1
ATOM 806 C C . ILE A 1 97 ? -0.631 7.065 11.492 1.00 90.81 97 ILE A C 1
ATOM 808 O O . ILE A 1 97 ? -0.183 6.015 11.941 1.00 90.81 97 ILE A O 1
ATOM 812 N N . ASN A 1 98 ? -0.130 8.257 11.819 1.00 87.81 98 ASN A N 1
ATOM 813 C CA . ASN A 1 98 ? 1.056 8.427 12.654 1.00 87.81 98 ASN A CA 1
ATOM 814 C C . ASN A 1 98 ? 0.850 7.818 14.049 1.00 87.81 98 ASN A C 1
ATOM 816 O O . ASN A 1 98 ? 1.751 7.200 14.609 1.00 87.81 98 ASN A O 1
ATOM 820 N N . GLN A 1 99 ? -0.351 7.974 14.612 1.00 91.88 99 GLN A N 1
ATOM 821 C CA . GLN A 1 99 ? -0.701 7.405 15.915 1.00 91.88 99 GLN A CA 1
ATOM 822 C C . GLN A 1 99 ? -0.782 5.872 15.844 1.00 91.88 99 GLN A C 1
ATOM 824 O O . GLN A 1 99 ? -0.267 5.180 16.724 1.00 91.88 99 GLN A O 1
ATOM 829 N N . LEU A 1 100 ? -1.357 5.323 14.769 1.00 92.75 100 LEU A N 1
ATOM 830 C CA . LEU A 1 100 ? -1.399 3.876 14.549 1.00 92.75 100 LEU A CA 1
ATOM 831 C C . LEU A 1 100 ? 0.005 3.268 14.395 1.00 92.75 100 LEU A C 1
ATOM 833 O O . LEU A 1 100 ? 0.261 2.194 14.947 1.00 92.75 100 LEU A O 1
ATOM 837 N N . GLU A 1 101 ? 0.915 3.945 13.695 1.00 88.62 101 GLU A N 1
ATOM 838 C CA . GLU A 1 101 ? 2.316 3.528 13.528 1.00 88.62 101 GLU A CA 1
ATOM 839 C C . GLU A 1 101 ? 3.096 3.549 14.852 1.00 88.62 101 GLU A C 1
ATOM 841 O O . GLU A 1 101 ? 3.935 2.685 15.089 1.00 88.62 101 GLU A O 1
ATOM 846 N N . GLN A 1 102 ? 2.753 4.459 15.769 1.00 90.81 102 GLN A N 1
ATOM 847 C CA . GLN A 1 102 ? 3.297 4.503 17.136 1.00 90.81 102 GLN A CA 1
ATOM 848 C C . GLN A 1 102 ? 2.692 3.443 18.073 1.00 90.81 102 GLN A C 1
ATOM 850 O O . GLN A 1 102 ? 3.013 3.398 19.259 1.00 90.81 102 GLN A O 1
ATOM 855 N N . GLY A 1 103 ? 1.802 2.588 17.566 1.00 91.38 103 GLY A N 1
ATOM 856 C CA . GLY A 1 103 ? 1.149 1.544 18.353 1.00 91.38 103 GLY A CA 1
ATOM 857 C C . GLY A 1 103 ? -0.064 2.026 19.151 1.00 91.38 103 GLY A C 1
ATOM 858 O O . GLY A 1 103 ? -0.660 1.230 19.875 1.00 91.38 103 GLY A O 1
ATOM 859 N N . ILE A 1 104 ? -0.489 3.285 18.997 1.00 94.88 104 ILE A N 1
ATOM 860 C CA . ILE A 1 104 ? -1.717 3.773 19.629 1.00 94.88 104 ILE A CA 1
ATOM 861 C C . ILE A 1 104 ? -2.916 3.069 18.997 1.00 94.88 104 ILE A C 1
ATOM 863 O O . ILE A 1 104 ? -3.005 2.895 17.779 1.00 94.88 104 ILE A O 1
ATOM 867 N N . ARG A 1 105 ? -3.841 2.626 19.845 1.00 96.25 105 ARG A N 1
ATOM 868 C CA . ARG A 1 105 ? -5.087 1.949 19.470 1.00 96.25 105 ARG A CA 1
ATOM 869 C C . ARG A 1 105 ? -6.256 2.567 20.225 1.00 96.25 105 ARG A C 1
ATOM 871 O O . ARG A 1 105 ? -6.059 3.349 21.154 1.00 96.25 105 ARG A O 1
ATOM 878 N N . LEU A 1 106 ? -7.474 2.231 19.805 1.00 97.00 106 LEU A N 1
ATOM 879 C CA . LEU A 1 106 ? -8.686 2.688 20.478 1.00 97.00 106 LEU A CA 1
ATOM 880 C C . LEU A 1 106 ? -8.722 2.149 21.920 1.00 97.00 106 LEU A C 1
ATOM 882 O O . LEU A 1 106 ? -8.443 0.966 22.116 1.00 97.00 106 LEU A O 1
ATOM 886 N N . PRO A 1 107 ? -9.054 2.982 22.922 1.00 96.50 107 PRO A N 1
ATOM 887 C CA . PRO A 1 107 ? -9.081 2.571 24.322 1.00 96.50 107 PRO A CA 1
ATOM 888 C C . PRO A 1 107 ? -10.228 1.594 24.589 1.00 96.50 107 PRO A C 1
ATOM 890 O O . PRO A 1 107 ? -11.222 1.577 23.866 1.00 96.50 107 PRO A O 1
ATOM 893 N N . LYS A 1 108 ? -10.136 0.803 25.661 1.00 96.75 108 LYS A N 1
ATOM 894 C CA . LYS A 1 108 ? -11.216 -0.118 26.036 1.00 96.75 108 LYS A CA 1
ATOM 895 C C . LYS A 1 108 ? -12.494 0.659 26.393 1.00 96.75 108 LYS A C 1
ATOM 897 O O . LYS A 1 108 ? -12.431 1.467 27.316 1.00 96.75 108 LYS A O 1
ATOM 902 N N . PRO A 1 109 ? -13.648 0.370 25.761 1.00 95.56 109 PRO A N 1
ATOM 903 C CA . PRO A 1 109 ? -14.915 0.986 26.142 1.00 95.56 109 PRO A CA 1
ATOM 904 C C . PRO A 1 109 ? -15.371 0.585 27.551 1.00 95.56 109 PRO A C 1
ATOM 906 O O . PRO A 1 109 ? -15.022 -0.492 28.075 1.00 95.56 109 PRO A O 1
ATOM 909 N N . ASP A 1 110 ? -16.220 1.429 28.133 1.00 91.06 110 ASP A N 1
ATOM 910 C CA . ASP A 1 110 ? -16.923 1.135 29.378 1.00 91.06 110 ASP A CA 1
ATOM 911 C C . ASP A 1 110 ? -17.826 -0.087 29.202 1.00 91.06 110 ASP A C 1
ATOM 913 O O . ASP A 1 110 ? -18.455 -0.278 28.163 1.00 91.06 110 ASP A O 1
ATOM 917 N N . ASN A 1 111 ? -17.873 -0.951 30.216 1.00 87.62 111 ASN A N 1
ATOM 918 C CA . ASN A 1 111 ? -18.622 -2.215 30.193 1.00 87.62 111 ASN A CA 1
ATOM 919 C C . ASN A 1 111 ? -18.239 -3.186 29.060 1.00 87.62 111 ASN A C 1
ATOM 921 O O . ASN A 1 111 ? -18.934 -4.173 28.845 1.00 87.62 111 ASN A O 1
ATOM 925 N N . CYS A 1 112 ? -17.122 -2.961 28.356 1.00 93.69 112 CYS A N 1
ATOM 926 C CA . CYS A 1 112 ? -16.612 -3.940 27.405 1.00 93.69 112 CYS A CA 1
ATOM 927 C C . CYS A 1 112 ? -15.937 -5.113 28.133 1.00 93.69 112 CYS A C 1
ATOM 929 O O . CYS A 1 112 ? -14.970 -4.860 28.876 1.00 93.69 112 CYS A O 1
ATOM 931 N N . PRO A 1 113 ? -16.370 -6.370 27.884 1.00 94.50 113 PRO A N 1
ATOM 932 C CA . PRO A 1 113 ? -15.704 -7.561 28.396 1.00 94.50 113 PRO A CA 1
ATOM 933 C C . PRO A 1 113 ? -14.211 -7.566 28.038 1.00 94.50 113 PRO A C 1
ATOM 935 O O . PRO A 1 113 ? -13.867 -7.322 26.873 1.00 94.50 113 PRO A O 1
ATOM 938 N N . PRO A 1 114 ? -13.300 -7.853 28.989 1.00 95.06 114 PRO A N 1
ATOM 939 C CA . PRO A 1 114 ? -11.862 -7.880 28.718 1.00 95.06 114 PRO A CA 1
ATOM 940 C C . PRO A 1 114 ? -11.474 -8.860 27.605 1.00 95.06 114 PRO A C 1
ATOM 942 O O . PRO A 1 114 ? -10.613 -8.547 26.783 1.00 95.06 114 PRO A O 1
ATOM 945 N N . ALA A 1 115 ? -12.144 -10.015 27.532 1.00 95.19 115 ALA A N 1
ATOM 946 C CA . ALA A 1 115 ? -11.895 -11.021 26.502 1.00 95.19 115 ALA A CA 1
ATOM 947 C C . ALA A 1 115 ? -12.277 -10.523 25.095 1.00 95.19 115 ALA A C 1
ATOM 949 O O . ALA A 1 115 ? -11.531 -10.742 24.139 1.00 95.19 115 ALA A O 1
ATOM 950 N N . LEU A 1 116 ? -13.385 -9.779 24.975 1.00 96.31 116 LEU A N 1
ATOM 951 C CA . LEU A 1 116 ? -13.790 -9.156 23.713 1.00 96.31 116 LEU A CA 1
ATOM 952 C C . LEU A 1 116 ? -12.795 -8.071 23.285 1.00 96.31 116 LEU A C 1
ATOM 954 O O . LEU A 1 116 ? -12.389 -8.027 22.127 1.00 96.31 116 LEU A O 1
ATOM 958 N N . TYR A 1 117 ? -12.350 -7.227 24.220 1.00 97.62 117 TYR A N 1
ATOM 959 C CA . TYR A 1 117 ? -11.357 -6.193 23.917 1.00 97.62 117 TYR A CA 1
ATOM 960 C C . TYR A 1 117 ? -10.003 -6.785 23.513 1.00 97.62 117 TYR A C 1
ATOM 962 O O . TYR A 1 117 ? -9.400 -6.321 22.552 1.00 97.62 117 TYR A O 1
ATOM 970 N N . SER A 1 118 ? -9.557 -7.859 24.169 1.00 97.19 118 SER A N 1
ATOM 971 C CA . SER A 1 118 ? -8.354 -8.597 23.762 1.00 97.19 118 SER A CA 1
ATOM 972 C C . SER A 1 118 ? -8.475 -9.187 22.350 1.00 97.19 118 SER A C 1
ATOM 974 O O . SER A 1 118 ? -7.493 -9.269 21.609 1.00 97.19 118 SER A O 1
ATOM 976 N N . LEU A 1 119 ? -9.679 -9.589 21.936 1.00 97.38 119 LEU A N 1
ATOM 977 C CA . LEU A 1 119 ? -9.919 -10.007 20.559 1.00 97.38 119 LEU A CA 1
ATOM 978 C C . LEU A 1 119 ? -9.828 -8.824 19.583 1.00 97.38 119 LEU A C 1
ATOM 980 O O . LEU A 1 119 ? -9.167 -8.954 18.553 1.00 97.38 119 LEU A O 1
ATOM 984 N N . MET A 1 120 ? -10.424 -7.676 19.925 1.00 97.88 120 MET A N 1
ATOM 985 C CA . MET A 1 120 ? -10.334 -6.448 19.121 1.00 97.88 120 MET A CA 1
ATOM 986 C C . MET A 1 120 ? -8.883 -5.989 18.935 1.00 97.88 120 MET A C 1
ATOM 988 O O . MET A 1 120 ? -8.473 -5.713 17.811 1.00 97.88 120 MET A O 1
ATOM 992 N N . THR A 1 121 ? -8.065 -5.987 19.991 1.00 97.44 121 THR A N 1
ATOM 993 C CA . THR A 1 121 ? -6.662 -5.554 19.886 1.00 97.44 121 THR A CA 1
ATOM 994 C C . THR A 1 121 ? -5.823 -6.454 18.981 1.00 97.44 121 THR A C 1
ATOM 996 O O . THR A 1 121 ? -4.965 -5.943 18.266 1.00 97.44 121 THR A O 1
ATOM 999 N N . ARG A 1 122 ? -6.104 -7.764 18.923 1.00 97.50 122 ARG A N 1
ATOM 1000 C CA . ARG A 1 122 ? -5.476 -8.670 17.939 1.00 97.50 122 ARG A CA 1
ATOM 1001 C C . ARG A 1 122 ? -5.887 -8.362 16.501 1.00 97.50 122 ARG A C 1
ATOM 1003 O O . ARG A 1 122 ? -5.061 -8.449 15.598 1.00 97.50 122 ARG A O 1
ATOM 1010 N N . CYS A 1 123 ? -7.141 -7.968 16.284 1.00 98.31 123 CYS A N 1
ATOM 1011 C CA . CYS A 1 123 ? -7.599 -7.512 14.968 1.00 98.31 123 CYS A CA 1
ATOM 1012 C C . CYS A 1 123 ? -6.888 -6.223 14.530 1.00 98.31 123 CYS A C 1
ATOM 1014 O O . CYS A 1 123 ? -6.753 -5.979 13.335 1.00 98.31 123 CYS A O 1
ATOM 1016 N N . TRP A 1 124 ? -6.395 -5.426 15.484 1.00 98.00 124 TRP A N 1
ATOM 1017 C CA . TRP A 1 124 ? -5.621 -4.213 15.226 1.00 98.00 124 TRP A CA 1
ATOM 1018 C C . TRP A 1 124 ? -4.098 -4.421 15.189 1.00 98.00 124 TRP A C 1
ATOM 1020 O O . TRP A 1 124 ? -3.330 -3.473 15.409 1.00 98.00 124 TRP A O 1
ATOM 1030 N N . SER A 1 125 ? -3.635 -5.641 14.901 1.00 97.12 125 SER A N 1
ATOM 1031 C CA . SER A 1 125 ? -2.221 -5.866 14.586 1.00 97.12 125 SER A CA 1
ATOM 1032 C C . SER A 1 125 ? -1.804 -5.029 13.373 1.00 97.12 125 SER A C 1
ATOM 1034 O O . SER A 1 125 ? -2.548 -4.929 12.391 1.00 97.12 125 SER A O 1
ATOM 1036 N N . TYR A 1 126 ? -0.625 -4.404 13.445 1.00 92.12 126 TYR A N 1
ATOM 1037 C CA . TYR A 1 126 ? -0.090 -3.632 12.321 1.00 92.12 126 TYR A CA 1
ATOM 1038 C C . TYR A 1 126 ? 0.201 -4.552 11.130 1.00 92.12 126 TYR A C 1
ATOM 1040 O O . TYR A 1 126 ? -0.232 -4.264 10.016 1.00 92.12 126 TYR A O 1
ATOM 1048 N N . ASP A 1 127 ? 0.838 -5.698 11.388 1.00 92.25 127 ASP A N 1
ATOM 1049 C CA . ASP A 1 127 ? 0.985 -6.760 10.397 1.00 92.25 127 ASP A CA 1
ATOM 1050 C C . ASP A 1 127 ? -0.378 -7.408 10.123 1.00 92.25 127 ASP A C 1
ATOM 1052 O O . ASP A 1 127 ? -1.034 -7.946 11.019 1.00 92.25 127 ASP A O 1
ATOM 1056 N N . HIS A 1 128 ? -0.811 -7.344 8.86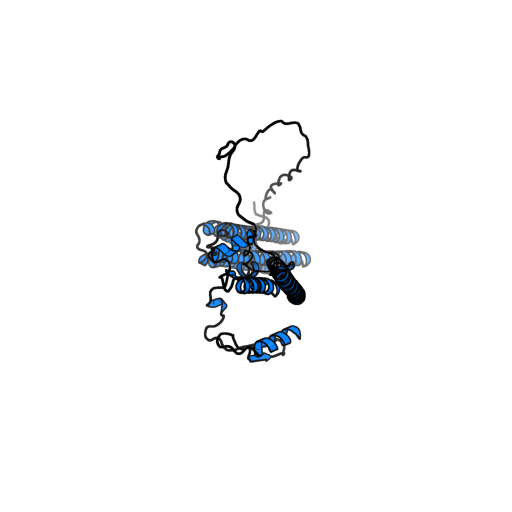6 1.00 92.81 128 HIS A N 1
ATOM 1057 C CA . HIS A 1 128 ? -2.080 -7.903 8.421 1.00 92.81 128 HIS A CA 1
ATOM 1058 C C . HIS A 1 128 ? -2.128 -9.436 8.496 1.00 92.81 128 HIS A C 1
ATOM 1060 O O . HIS A 1 128 ? -3.220 -9.992 8.575 1.00 92.81 128 HIS A O 1
ATOM 1066 N N . SER A 1 129 ? -0.978 -10.121 8.468 1.00 92.56 129 SER A N 1
ATOM 1067 C CA . SER A 1 129 ? -0.906 -11.588 8.533 1.00 92.56 129 SER A CA 1
ATOM 1068 C C . SER A 1 129 ? -1.148 -12.144 9.940 1.00 92.56 129 SER A C 1
ATOM 1070 O O . SER A 1 129 ? -1.652 -13.254 10.080 1.00 92.56 129 SER A O 1
ATOM 1072 N N . GLU A 1 130 ? -0.889 -11.337 10.969 1.00 95.81 130 GLU A N 1
ATOM 1073 C CA . GLU A 1 130 ? -1.092 -11.685 12.382 1.00 95.81 130 GLU A CA 1
ATOM 1074 C C . GLU A 1 130 ? -2.551 -11.518 12.843 1.00 95.81 130 GLU A C 1
ATOM 1076 O O . GLU A 1 130 ? -2.923 -11.884 13.963 1.00 95.81 130 GLU A O 1
ATOM 1081 N N . ARG A 1 131 ? -3.402 -10.921 12.001 1.00 97.88 131 ARG A N 1
ATOM 1082 C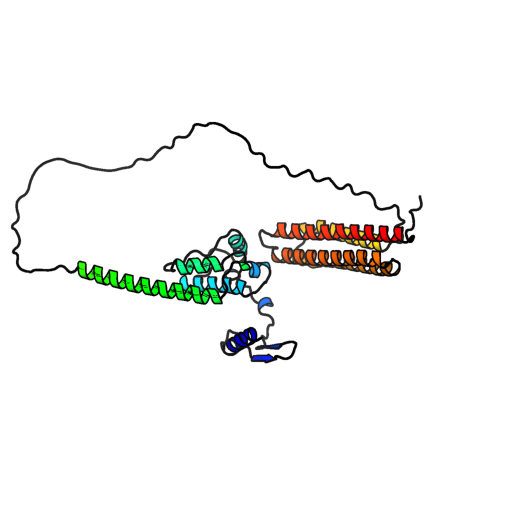 CA . ARG A 1 131 ? -4.815 -10.707 12.323 1.00 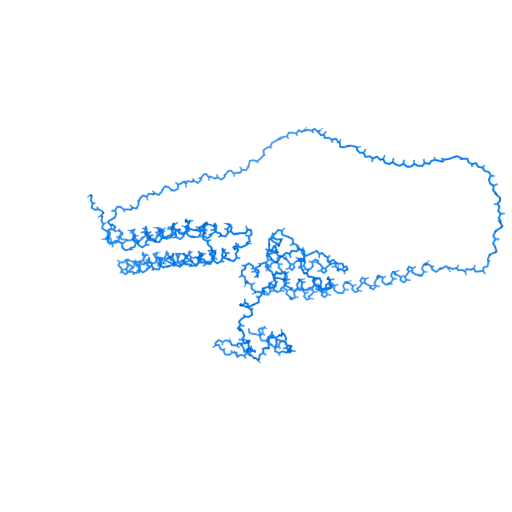97.88 131 ARG A CA 1
ATOM 1083 C C . ARG A 1 131 ? -5.581 -12.027 12.181 1.00 97.88 131 ARG A C 1
ATOM 1085 O O . ARG A 1 131 ? -5.384 -12.742 11.200 1.00 97.88 131 ARG A O 1
ATOM 1092 N N . PRO A 1 132 ? -6.499 -12.350 13.110 1.00 97.62 132 PRO A N 1
ATOM 1093 C CA . PRO A 1 132 ? -7.319 -13.549 12.992 1.00 97.62 132 PRO A CA 1
ATOM 1094 C C . PRO A 1 132 ? -8.232 -13.471 11.766 1.00 97.62 132 PRO A C 1
ATOM 1096 O O . PRO A 1 132 ? -8.736 -12.408 11.409 1.00 97.62 132 PRO A O 1
ATOM 1099 N N . SER A 1 133 ? -8.513 -14.616 11.158 1.00 97.00 133 SER A N 1
ATOM 1100 C CA . SER A 1 133 ? -9.514 -14.724 10.096 1.00 97.00 133 SER A CA 1
ATOM 1101 C C . SER A 1 133 ? -10.942 -14.592 10.641 1.00 97.00 133 SER A C 1
ATOM 1103 O O . SER A 1 133 ? -11.210 -14.882 11.809 1.00 97.00 133 SER A O 1
ATOM 1105 N N . PHE A 1 134 ? -11.907 -14.242 9.784 1.00 95.69 134 PHE A N 1
ATOM 1106 C CA . PHE A 1 134 ? -13.323 -14.223 10.177 1.00 95.69 134 PHE A CA 1
ATOM 1107 C C . PHE A 1 134 ? -13.823 -15.574 10.706 1.00 95.69 134 PHE A C 1
ATOM 1109 O O . PHE A 1 134 ? -14.603 -15.602 11.655 1.00 95.69 134 PHE A O 1
ATOM 1116 N N . THR A 1 135 ? -13.338 -16.691 10.157 1.00 94.50 135 THR A N 1
ATOM 1117 C CA . THR A 1 135 ? -13.675 -18.033 10.653 1.00 94.50 135 THR A CA 1
ATOM 1118 C C . THR A 1 135 ? -13.264 -18.203 12.116 1.00 94.50 135 THR A C 1
ATOM 1120 O O . THR A 1 135 ? -14.046 -18.690 12.929 1.00 94.50 135 THR A O 1
ATOM 1123 N N . GLU A 1 136 ? -12.062 -17.753 12.481 1.00 95.62 136 GLU A N 1
ATOM 1124 C CA . GLU A 1 136 ? -11.603 -17.784 13.872 1.00 95.62 136 GLU A CA 1
ATOM 1125 C C . GLU A 1 136 ? -12.349 -16.782 14.754 1.00 95.62 136 GLU A C 1
ATOM 1127 O O . GLU A 1 136 ? -12.593 -17.069 15.926 1.00 95.62 136 GLU A O 1
ATOM 1132 N N . LEU A 1 137 ? -12.708 -15.612 14.217 1.00 96.94 137 LEU A N 1
ATOM 1133 C CA . LEU A 1 137 ? -13.475 -14.606 14.949 1.00 96.94 137 LEU A CA 1
ATOM 1134 C C . LEU A 1 137 ? -14.849 -15.129 15.357 1.00 96.94 137 LEU A C 1
ATOM 1136 O O . LEU A 1 137 ? -15.239 -14.921 16.500 1.00 96.94 137 LEU A O 1
ATOM 1140 N N . VAL A 1 138 ? -15.552 -15.851 14.482 1.00 95.50 138 VAL A N 1
ATOM 1141 C CA . VAL A 1 138 ? -16.860 -16.446 14.810 1.00 95.50 138 VAL A CA 1
ATOM 1142 C C . VAL A 1 138 ? -16.756 -17.388 16.009 1.00 95.50 138 VAL A C 1
ATOM 1144 O O . VAL A 1 138 ? -17.559 -17.289 16.939 1.00 95.50 138 VAL A O 1
ATOM 1147 N N . VAL A 1 139 ? -15.745 -18.262 16.023 1.00 96.50 139 VAL A N 1
ATOM 1148 C CA . VAL A 1 139 ? -15.505 -19.187 17.141 1.00 96.50 139 VAL A CA 1
ATOM 1149 C C . VAL A 1 139 ? -15.184 -18.403 18.414 1.00 96.50 139 VAL A C 1
ATOM 1151 O O . VAL A 1 139 ? -15.879 -18.539 19.417 1.00 96.50 139 VAL A O 1
ATOM 1154 N N . LYS A 1 140 ? -14.203 -17.494 18.349 1.00 95.31 140 LYS A N 1
ATOM 1155 C CA . LYS A 1 140 ? -13.735 -16.724 19.512 1.00 95.31 140 LYS A CA 1
ATOM 1156 C C . LYS A 1 140 ? -14.826 -15.826 20.103 1.00 95.31 140 LYS A C 1
ATOM 1158 O O . LYS A 1 140 ? -14.934 -15.730 21.320 1.00 95.31 140 LYS A O 1
ATOM 1163 N N . ILE A 1 141 ? -15.646 -15.178 19.275 1.00 95.19 141 ILE A N 1
ATOM 1164 C CA . ILE A 1 141 ? -16.771 -14.349 19.741 1.00 95.19 141 ILE A CA 1
ATOM 1165 C C . ILE A 1 141 ? -17.847 -15.223 20.393 1.00 95.19 141 ILE A C 1
ATOM 1167 O O . ILE A 1 141 ? -18.408 -14.828 21.414 1.00 95.19 141 ILE A O 1
ATOM 1171 N N . SER A 1 142 ? -18.112 -16.414 19.849 1.00 95.69 142 SER A N 1
ATOM 1172 C CA . SER A 1 142 ? -19.069 -17.360 20.438 1.00 95.69 142 SER A CA 1
ATOM 1173 C C . SER A 1 142 ? -18.624 -17.828 21.824 1.00 95.69 142 SER A C 1
ATOM 1175 O O . SER A 1 142 ? -19.439 -17.866 22.749 1.00 95.69 142 SER A O 1
ATOM 1177 N N . ASP A 1 143 ? -17.330 -18.112 21.988 1.00 95.00 143 ASP A N 1
ATOM 1178 C CA . ASP A 1 143 ? -16.744 -18.476 23.279 1.00 95.00 143 ASP A CA 1
ATOM 1179 C C . ASP A 1 143 ? -16.864 -17.327 24.286 1.00 95.00 143 ASP A C 1
ATOM 1181 O O . ASP A 1 143 ? -17.354 -17.529 25.398 1.00 95.00 143 ASP A O 1
ATOM 1185 N N . VAL A 1 144 ? -16.506 -16.101 23.880 1.00 94.50 144 VAL A N 1
ATOM 1186 C CA . VAL A 1 144 ? -16.648 -14.901 24.722 1.00 94.50 144 VAL A CA 1
ATOM 1187 C C . VAL A 1 144 ? -18.103 -14.697 25.147 1.00 94.50 144 VAL A C 1
ATOM 1189 O O . VAL A 1 144 ? -18.373 -14.471 26.322 1.00 94.50 144 VAL A O 1
ATOM 1192 N N . HIS A 1 145 ? -19.056 -14.830 24.225 1.00 93.94 145 HIS A N 1
ATOM 1193 C CA . HIS A 1 145 ? -20.483 -14.695 24.527 1.00 93.94 145 HIS A CA 1
ATOM 1194 C C . HIS A 1 145 ? -20.972 -15.731 25.543 1.00 93.94 145 HIS A C 1
ATOM 1196 O O . HIS A 1 145 ? -21.734 -15.408 26.455 1.00 93.94 145 HIS A O 1
ATOM 1202 N N . LYS A 1 146 ? -20.527 -16.985 25.408 1.00 94.81 146 LYS A N 1
ATOM 1203 C CA . LYS A 1 146 ? -20.854 -18.047 26.364 1.00 94.81 146 LYS A CA 1
ATOM 1204 C C . LYS A 1 146 ? -20.274 -17.741 27.748 1.00 94.81 146 LYS A C 1
ATOM 1206 O O . LYS A 1 146 ? -21.002 -17.835 28.734 1.00 94.81 146 LYS A O 1
ATOM 1211 N N . MET A 1 147 ? -19.009 -17.323 27.810 1.00 94.00 147 MET A N 1
ATOM 1212 C CA . MET A 1 147 ? -18.340 -16.957 29.062 1.00 94.00 147 MET A CA 1
ATOM 1213 C C . MET A 1 147 ? -19.034 -15.791 29.776 1.00 94.00 147 MET A C 1
ATOM 1215 O O . MET A 1 147 ? -19.209 -15.839 30.992 1.00 94.00 147 MET A O 1
ATOM 1219 N N . GLU A 1 148 ? -19.449 -14.753 29.048 1.00 93.44 148 GLU A N 1
ATOM 1220 C CA . GLU A 1 148 ? -20.153 -13.608 29.641 1.00 93.44 148 GLU A CA 1
ATOM 1221 C C . GLU A 1 148 ? -21.535 -14.006 30.178 1.00 93.44 148 GLU A C 1
ATOM 1223 O O . GLU A 1 148 ? -21.889 -13.621 31.291 1.00 93.44 148 GLU A O 1
ATOM 1228 N N . LYS A 1 149 ? -22.279 -14.864 29.462 1.00 93.75 149 LYS A N 1
ATOM 1229 C CA . LYS A 1 149 ? -23.560 -15.406 29.949 1.00 93.75 149 LYS A CA 1
ATOM 1230 C C . LYS A 1 149 ? -23.422 -16.193 31.251 1.00 93.75 149 LYS A C 1
ATOM 1232 O O . LYS A 1 149 ? -24.283 -16.089 32.124 1.00 93.75 149 LYS A O 1
ATOM 1237 N N . GLU A 1 150 ? -22.378 -17.007 31.369 1.00 93.50 150 GLU A N 1
ATOM 1238 C CA . GLU A 1 150 ? -22.111 -17.790 32.580 1.00 93.50 150 GLU A CA 1
ATOM 1239 C C . GLU A 1 150 ? -21.743 -16.879 33.759 1.00 93.50 150 GLU A C 1
ATOM 1241 O O . GLU A 1 150 ? -22.278 -17.051 34.855 1.00 93.50 150 GLU A O 1
ATOM 1246 N N . GLN A 1 151 ? -20.908 -15.861 33.524 1.00 90.50 151 GLN A N 1
ATOM 1247 C CA . GLN A 1 151 ? -20.575 -14.857 34.538 1.00 90.50 151 GLN A CA 1
ATOM 1248 C C . GLN A 1 151 ? -21.799 -14.055 34.984 1.00 90.50 151 GLN A C 1
ATOM 1250 O O . GLN A 1 151 ? -21.961 -13.815 36.177 1.00 90.50 151 GLN A O 1
ATOM 1255 N N . ASP A 1 152 ? -22.674 -13.653 34.061 1.00 90.19 152 ASP A N 1
ATOM 1256 C CA . ASP A 1 152 ? -23.920 -12.960 34.400 1.00 90.19 152 ASP A CA 1
ATOM 1257 C C . ASP A 1 152 ? -24.840 -13.827 35.258 1.00 90.19 152 ASP A C 1
ATOM 1259 O O . ASP A 1 152 ? -25.361 -13.360 36.271 1.00 90.19 152 ASP A O 1
ATOM 1263 N N . ALA A 1 153 ? -24.995 -15.106 34.910 1.00 92.19 153 ALA A N 1
ATOM 1264 C CA . ALA A 1 153 ? -25.789 -16.035 35.705 1.00 92.19 153 ALA A CA 1
ATOM 1265 C C . ALA A 1 153 ? -25.229 -16.207 37.127 1.00 92.19 153 ALA A C 1
ATOM 1267 O O . ALA A 1 153 ? -26.002 -16.266 38.086 1.00 92.19 153 ALA A O 1
ATOM 1268 N N . GLU A 1 154 ? -23.903 -16.263 37.279 1.00 91.12 154 GLU A N 1
ATOM 1269 C CA . GLU A 1 154 ? -23.263 -16.362 38.593 1.00 91.12 154 GLU A CA 1
ATOM 1270 C C . GLU A 1 154 ? -23.400 -15.060 39.394 1.00 91.12 154 GLU A C 1
ATOM 1272 O O . GLU A 1 154 ? -23.800 -15.096 40.557 1.00 91.12 154 GLU A O 1
ATOM 1277 N N . ARG A 1 155 ? -23.214 -13.896 38.752 1.00 89.69 155 ARG A N 1
ATOM 1278 C CA . ARG A 1 155 ? -23.455 -12.576 39.363 1.00 89.69 155 ARG A CA 1
ATOM 1279 C C . ARG A 1 155 ? -24.879 -12.451 39.910 1.00 89.69 155 ARG A C 1
ATOM 1281 O O . ARG A 1 155 ? -25.072 -11.917 41.002 1.00 89.69 155 ARG A O 1
ATOM 1288 N N . GLU A 1 156 ? -25.879 -12.939 39.180 1.00 89.50 156 GLU A N 1
ATOM 1289 C CA . GLU A 1 156 ? -27.275 -12.920 39.635 1.00 89.50 156 GLU A CA 1
ATOM 1290 C C . GLU A 1 156 ? -27.534 -13.890 40.800 1.00 89.50 156 GLU A C 1
ATOM 1292 O O . GLU A 1 156 ? -28.262 -13.549 41.737 1.00 89.50 156 GLU A O 1
ATOM 1297 N N . ARG A 1 157 ? -26.897 -15.070 40.812 1.00 89.75 157 ARG A N 1
ATOM 1298 C CA . ARG A 1 157 ? -26.963 -15.998 41.958 1.00 89.75 157 ARG A CA 1
ATOM 1299 C C . ARG A 1 157 ? -26.332 -15.401 43.210 1.00 89.75 157 ARG A C 1
ATOM 1301 O O . ARG A 1 157 ? -26.919 -15.514 44.287 1.00 89.75 157 ARG A O 1
ATOM 1308 N N . ASP A 1 158 ? -25.185 -14.745 43.072 1.00 88.44 158 ASP A N 1
ATOM 1309 C CA . ASP A 1 158 ? -24.486 -14.098 44.181 1.00 88.44 158 ASP A CA 1
ATOM 1310 C C . ASP A 1 158 ? -25.292 -12.939 44.760 1.00 88.44 158 ASP A C 1
ATOM 1312 O O . ASP A 1 158 ? -25.450 -12.852 45.981 1.00 88.44 158 ASP A O 1
ATOM 1316 N N . LYS A 1 159 ? -25.895 -12.102 43.905 1.00 89.06 159 LYS A N 1
ATOM 1317 C CA . LYS A 1 159 ? -26.841 -11.064 44.345 1.00 89.06 159 LYS A CA 1
ATOM 1318 C C . LYS A 1 159 ? -28.009 -11.675 45.114 1.00 89.06 159 LYS A C 1
ATOM 1320 O O . LYS A 1 159 ? -28.282 -11.249 46.232 1.00 89.06 159 LYS A O 1
ATOM 1325 N N . ALA A 1 160 ? -28.649 -12.714 44.572 1.00 85.69 160 ALA A N 1
ATOM 1326 C CA . ALA A 1 160 ? -29.759 -13.393 45.240 1.00 85.69 160 ALA A CA 1
ATOM 1327 C C . ALA A 1 160 ? -29.347 -14.003 46.593 1.00 85.69 160 ALA A C 1
ATOM 1329 O O . ALA A 1 160 ? -30.128 -13.995 47.548 1.00 85.69 160 ALA A O 1
ATOM 1330 N N . ARG A 1 161 ? -28.114 -14.511 46.707 1.00 85.69 161 ARG A N 1
ATOM 1331 C CA . ARG A 1 161 ? -27.562 -15.038 47.960 1.00 85.69 161 ARG A CA 1
ATOM 1332 C C . ARG A 1 161 ? -27.290 -13.921 48.967 1.00 85.69 161 ARG A C 1
ATOM 1334 O O . ARG A 1 161 ? -27.671 -14.066 50.125 1.00 85.69 161 ARG A O 1
ATOM 1341 N N . ALA A 1 162 ? -26.704 -12.805 48.536 1.00 80.44 162 ALA A N 1
ATOM 1342 C CA . ALA A 1 162 ? -26.444 -11.639 49.378 1.00 80.44 162 ALA A CA 1
ATOM 1343 C C . ALA A 1 162 ? -27.741 -11.019 49.923 1.00 80.44 162 ALA A C 1
ATOM 1345 O O . ALA A 1 162 ? -27.818 -10.700 51.110 1.00 80.44 162 ALA A O 1
ATOM 1346 N N . THR A 1 163 ? -28.794 -10.933 49.103 1.00 75.75 163 THR A N 1
ATOM 1347 C CA . THR A 1 163 ? -30.118 -10.466 49.545 1.00 75.75 163 THR A CA 1
ATOM 1348 C C . THR A 1 163 ? -30.715 -11.370 50.630 1.00 75.75 163 THR A C 1
ATOM 1350 O O . THR A 1 163 ? -31.313 -10.864 51.573 1.00 75.75 163 THR A O 1
ATOM 1353 N N . ARG A 1 164 ? -30.496 -12.693 50.567 1.00 69.62 164 ARG A N 1
ATOM 1354 C CA . ARG A 1 164 ? -30.965 -13.643 51.598 1.00 69.62 164 ARG A CA 1
ATOM 1355 C C . ARG A 1 164 ? -30.208 -13.547 52.928 1.00 69.62 164 ARG A C 1
ATOM 1357 O O . ARG A 1 164 ? -30.766 -13.905 53.957 1.00 69.62 164 ARG A O 1
ATOM 1364 N N . PHE A 1 165 ? -28.955 -13.087 52.934 1.00 61.38 165 PHE A N 1
ATOM 1365 C CA . PHE A 1 165 ? -28.177 -12.901 54.171 1.00 61.38 165 PHE A CA 1
ATOM 1366 C C . PHE A 1 165 ? -28.516 -11.602 54.917 1.00 61.38 165 PHE A C 1
ATOM 1368 O O . PHE A 1 165 ? -28.247 -11.506 56.112 1.00 61.38 165 PHE A O 1
ATOM 1375 N N . LEU A 1 166 ? -29.109 -10.619 54.232 1.00 59.47 166 LEU A N 1
ATOM 1376 C CA . LEU A 1 166 ? -29.530 -9.339 54.808 1.00 59.47 166 LEU A CA 1
ATOM 1377 C C . LEU A 1 166 ? -30.989 -9.327 55.288 1.00 59.47 166 LEU A C 1
ATOM 1379 O O . LEU A 1 166 ? -31.428 -8.299 55.798 1.00 59.47 166 LEU A O 1
ATOM 1383 N N . GLU A 1 167 ? -31.736 -10.432 55.173 1.00 46.94 167 GLU A N 1
ATOM 1384 C CA . GLU A 1 167 ? -33.031 -10.546 55.852 1.00 46.94 167 GLU A CA 1
ATOM 1385 C C . GLU A 1 167 ? -32.813 -10.513 57.375 1.00 46.94 167 GLU A C 1
ATOM 1387 O O . GLU A 1 167 ? -32.225 -11.446 57.937 1.00 46.94 167 GLU A O 1
ATOM 1392 N N . PRO A 1 168 ? -33.293 -9.476 58.090 1.00 48.66 168 PRO A N 1
ATOM 1393 C CA . PRO A 1 168 ? -33.277 -9.500 59.536 1.00 48.66 168 PRO A CA 1
ATOM 1394 C C . PRO A 1 168 ? -34.296 -10.552 59.975 1.00 48.66 168 PRO A C 1
ATOM 1396 O O . PRO 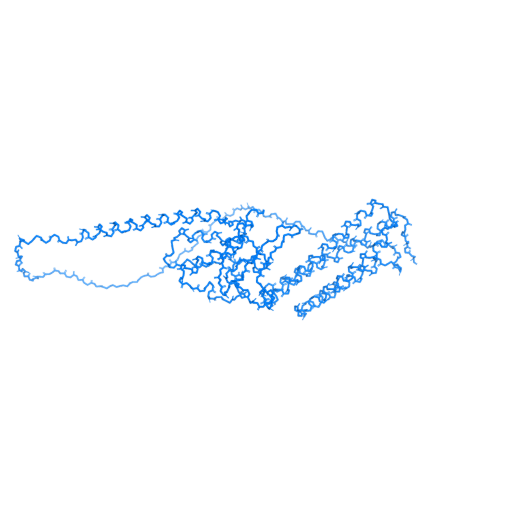A 1 168 ? -35.499 -10.388 59.761 1.00 48.66 168 PRO A O 1
ATOM 1399 N N . LYS A 1 169 ? -33.839 -11.626 60.626 1.00 51.31 169 LYS A N 1
ATOM 1400 C CA . LYS A 1 169 ? -34.728 -12.481 61.421 1.00 51.31 169 LYS A CA 1
ATOM 1401 C C . LYS A 1 169 ? -35.250 -11.661 62.604 1.00 51.31 169 LYS A C 1
ATOM 1403 O O . LYS A 1 169 ? -34.692 -11.707 63.696 1.00 51.31 169 LYS A O 1
ATOM 1408 N N . PHE A 1 170 ? -36.306 -10.884 62.381 1.00 45.47 170 PHE A N 1
ATOM 1409 C CA . PHE A 1 170 ? -37.082 -10.242 63.437 1.00 45.47 170 PHE A CA 1
ATOM 1410 C C . PHE A 1 170 ? -37.867 -11.325 64.193 1.00 45.47 170 PHE A C 1
ATOM 1412 O O . PHE A 1 170 ? -39.021 -11.610 63.885 1.00 45.47 170 PHE A O 1
ATOM 1419 N N . ASN A 1 171 ? -37.237 -11.942 65.194 1.00 43.28 171 ASN A N 1
ATOM 1420 C CA . ASN A 1 171 ? -37.965 -12.653 66.243 1.00 43.28 171 ASN A CA 1
ATOM 1421 C C . ASN A 1 171 ? -38.501 -11.611 67.237 1.00 43.28 171 ASN A C 1
ATOM 1423 O O . ASN A 1 171 ? -37.780 -11.133 68.110 1.00 43.28 171 ASN A O 1
ATOM 1427 N N . PHE A 1 172 ? -39.775 -11.244 67.093 1.00 43.78 172 PHE A N 1
ATOM 1428 C CA . PHE A 1 172 ? -40.507 -10.425 68.062 1.00 43.78 172 PHE A CA 1
ATOM 1429 C C . PHE A 1 172 ? -40.842 -11.250 69.315 1.00 43.78 172 PHE A C 1
ATOM 1431 O O . PHE A 1 172 ? -41.959 -11.739 69.449 1.00 43.78 172 PHE A O 1
ATOM 1438 N N . SER A 1 173 ? -39.894 -11.417 70.242 1.00 41.03 173 SER A N 1
ATOM 1439 C CA . SER A 1 173 ? -40.219 -11.866 71.608 1.00 41.03 173 SER A CA 1
ATOM 1440 C C . SER A 1 173 ? -39.108 -11.616 72.637 1.00 41.03 173 SER A C 1
ATOM 1442 O O . SER A 1 173 ? -38.799 -12.510 73.421 1.00 41.03 173 SER A O 1
ATOM 1444 N N . GLU A 1 174 ? -38.508 -10.423 72.685 1.00 37.50 174 GLU A N 1
ATOM 1445 C CA . GLU A 1 174 ? -37.701 -10.048 73.857 1.00 37.50 174 GLU A CA 1
ATOM 1446 C C . GLU A 1 174 ? -37.879 -8.558 74.211 1.00 37.50 174 GLU A C 1
ATOM 1448 O O . GLU A 1 174 ? -37.797 -7.706 73.321 1.00 37.50 174 GLU A O 1
ATOM 1453 N N . PRO A 1 175 ? -38.214 -8.216 75.475 1.00 41.03 175 PRO A N 1
ATOM 1454 C CA . PRO A 1 175 ? -38.519 -6.844 75.872 1.00 41.03 175 PRO A CA 1
ATOM 1455 C C . PRO A 1 175 ? -37.242 -5.995 76.030 1.00 41.03 175 PRO A C 1
ATOM 1457 O O . PRO A 1 175 ? -36.181 -6.522 76.365 1.00 41.03 175 PRO A O 1
ATOM 1460 N N . PRO A 1 176 ? -37.320 -4.666 75.819 1.00 46.09 176 PRO A N 1
ATOM 1461 C CA . PRO A 1 176 ? -36.140 -3.812 75.709 1.00 46.09 176 PRO A CA 1
ATOM 1462 C C . PRO A 1 176 ? -35.445 -3.593 77.068 1.00 46.09 176 PRO A C 1
ATOM 1464 O O . PRO A 1 176 ? -36.126 -3.424 78.087 1.00 46.09 176 PRO A O 1
ATOM 1467 N N . PRO A 1 177 ? -34.099 -3.534 77.116 1.00 45.78 177 PRO A N 1
ATOM 1468 C CA . PRO A 1 177 ? -33.372 -3.274 78.352 1.00 45.78 177 PRO A CA 1
ATOM 1469 C C . PRO A 1 177 ? -33.465 -1.793 78.766 1.00 45.78 177 PRO A C 1
ATOM 1471 O O . PRO A 1 177 ? -33.480 -0.882 77.939 1.00 45.78 177 PRO A O 1
ATOM 1474 N N . LYS A 1 178 ? -33.540 -1.564 80.085 1.00 38.44 178 LYS A N 1
ATOM 1475 C CA . LYS A 1 178 ? -33.647 -0.243 80.738 1.00 38.44 178 LYS A CA 1
ATOM 1476 C C . LYS A 1 178 ? -32.375 0.611 80.571 1.00 38.44 178 LYS A C 1
ATOM 1478 O O . LYS A 1 178 ? -31.282 0.054 80.502 1.00 38.44 178 LYS A O 1
ATOM 1483 N N . PRO A 1 179 ? -32.486 1.954 80.616 1.00 39.09 179 PRO A N 1
ATOM 1484 C CA . PRO A 1 179 ? -31.341 2.848 80.481 1.00 39.09 179 PRO A CA 1
ATOM 1485 C C . PRO A 1 179 ? -30.534 2.931 81.786 1.00 39.09 179 PRO A C 1
ATOM 1487 O O . PRO A 1 179 ? -31.095 3.127 82.867 1.00 39.09 179 PRO A O 1
ATOM 1490 N N . SER A 1 180 ? -29.208 2.845 81.681 1.00 38.41 180 SER A N 1
ATOM 1491 C CA . SER A 1 180 ? -28.265 3.071 82.783 1.00 38.41 180 SER A CA 1
ATOM 1492 C C . SER A 1 180 ? -27.356 4.280 82.523 1.00 38.41 180 SER A C 1
ATOM 1494 O O . SER A 1 180 ? -27.000 4.594 81.392 1.00 38.41 180 SER A O 1
ATOM 1496 N N . ARG A 1 181 ? -27.075 4.982 83.624 1.00 34.84 181 ARG A N 1
ATOM 1497 C CA . ARG A 1 181 ? -26.635 6.377 83.788 1.00 34.84 181 ARG A CA 1
ATOM 1498 C C . ARG A 1 181 ? -25.199 6.697 83.328 1.00 34.84 181 ARG A C 1
ATOM 1500 O O . ARG A 1 181 ? -24.337 5.832 83.261 1.00 34.84 181 ARG A O 1
ATOM 1507 N N . LEU A 1 182 ? -24.983 7.998 83.108 1.00 31.38 182 LEU A N 1
ATOM 1508 C CA . LEU A 1 182 ? -23.744 8.707 82.759 1.00 31.38 182 LEU A CA 1
ATOM 1509 C C . LEU A 1 182 ? -22.602 8.649 83.811 1.00 31.38 182 LEU A C 1
ATOM 1511 O O . LEU A 1 182 ? -22.835 8.986 84.968 1.00 31.38 182 LEU A O 1
ATOM 1515 N N . ASN A 1 183 ? -21.378 8.440 83.278 1.00 30.38 183 ASN A N 1
ATOM 1516 C CA . ASN A 1 183 ? -20.059 9.083 83.544 1.00 30.38 183 ASN A CA 1
ATOM 1517 C C . ASN A 1 183 ? -19.272 8.862 84.864 1.00 30.38 183 ASN A C 1
ATOM 1519 O O . ASN A 1 183 ? -19.883 8.517 85.870 1.00 30.38 183 ASN A O 1
ATOM 1523 N N . PRO A 1 184 ? -17.948 9.212 84.939 1.00 45.41 184 PRO A N 1
ATOM 1524 C CA . PRO A 1 184 ? -16.955 9.558 83.884 1.00 45.41 184 PRO A CA 1
ATOM 1525 C C . PRO A 1 184 ? -15.508 9.001 84.085 1.00 45.41 184 PRO A C 1
ATOM 1527 O O . PRO A 1 184 ? -15.112 8.592 85.173 1.00 45.41 184 PRO A O 1
ATOM 1530 N N . GLY A 1 185 ? -14.659 9.154 83.056 1.00 28.03 185 GLY A N 1
ATOM 1531 C CA . GLY A 1 185 ? -13.183 9.193 83.154 1.00 28.03 185 GLY A CA 1
ATOM 1532 C C . GLY A 1 185 ? -12.501 8.369 82.054 1.00 28.03 185 GLY A C 1
ATOM 1533 O O . GLY A 1 185 ? -12.920 7.254 81.798 1.00 28.03 185 GLY A O 1
ATOM 1534 N N . ARG A 1 186 ? -11.457 8.801 81.344 1.00 33.38 186 ARG A N 1
ATOM 1535 C CA . ARG A 1 186 ? -10.559 9.964 81.422 1.00 33.38 186 ARG A CA 1
ATOM 1536 C C . ARG A 1 186 ? -9.802 10.025 80.076 1.00 33.38 186 ARG A C 1
ATOM 1538 O O . ARG A 1 186 ? -9.351 8.980 79.635 1.00 33.38 186 ARG A O 1
ATOM 1545 N N . PHE A 1 187 ? -9.656 11.240 79.526 1.00 31.34 187 PHE A N 1
ATOM 1546 C CA . PHE A 1 187 ? -8.570 11.784 78.672 1.00 31.34 187 PHE A CA 1
ATOM 1547 C C . PHE A 1 187 ? -7.987 10.910 77.534 1.00 31.34 187 PHE A C 1
ATOM 1549 O O . PHE A 1 187 ? -7.460 9.840 77.784 1.00 31.34 187 PHE A O 1
ATOM 1556 N N . GLY A 1 188 ? -7.902 11.330 76.272 1.00 31.28 188 GLY A N 1
ATOM 1557 C CA . GLY A 1 188 ? -8.140 12.616 75.617 1.00 31.28 188 GLY A CA 1
ATOM 1558 C C . GLY A 1 188 ? -7.502 12.596 74.210 1.00 31.28 188 GLY A C 1
ATOM 1559 O O . GLY A 1 188 ? -6.536 11.873 74.007 1.00 31.28 188 GLY A O 1
ATOM 1560 N N . ASN A 1 189 ? -8.097 13.369 73.288 1.00 30.44 189 ASN A N 1
ATOM 1561 C CA . ASN A 1 189 ? -7.496 14.294 72.302 1.00 30.44 189 ASN A CA 1
ATOM 1562 C C . ASN A 1 189 ? -6.326 13.820 71.399 1.00 30.44 189 ASN A C 1
ATOM 1564 O O . ASN A 1 189 ? -5.368 13.255 71.894 1.00 30.44 189 ASN A O 1
ATOM 1568 N N . THR A 1 190 ? -6.147 14.150 70.115 1.00 32.47 190 THR A N 1
ATOM 1569 C CA . THR A 1 190 ? -6.855 14.792 68.983 1.00 32.47 190 THR A CA 1
ATOM 1570 C C . THR A 1 190 ? -5.799 14.877 67.853 1.00 32.47 190 THR A C 1
ATOM 1572 O O . THR A 1 190 ? -4.633 15.088 68.163 1.00 32.47 190 THR A O 1
ATOM 1575 N N . LEU A 1 191 ? -6.237 14.854 66.583 1.00 34.09 191 LEU A N 1
ATOM 1576 C CA . LEU A 1 191 ? -5.635 15.502 65.388 1.00 34.09 191 LEU A CA 1
ATOM 1577 C C . LEU A 1 191 ? -4.292 14.999 64.779 1.00 34.09 191 LEU A C 1
ATOM 1579 O O . LEU A 1 191 ? -3.225 15.211 65.329 1.00 34.09 191 LEU A O 1
ATOM 1583 N N . GLY A 1 192 ? -4.368 14.494 63.534 1.00 31.77 192 GLY A N 1
ATOM 1584 C CA . GLY A 1 192 ? -3.948 15.229 62.318 1.00 31.77 192 GLY A CA 1
ATOM 1585 C C . GLY A 1 192 ? -2.471 15.274 61.847 1.00 31.77 192 GLY A C 1
ATOM 1586 O O . GLY A 1 192 ? -1.611 15.794 62.539 1.00 31.77 192 GLY A O 1
ATOM 1587 N N . VAL A 1 193 ? -2.304 14.960 60.546 1.00 29.52 193 VAL A N 1
ATOM 1588 C CA . VAL A 1 193 ? -1.348 15.515 59.542 1.00 29.52 193 VAL A CA 1
ATOM 1589 C C . VAL A 1 193 ? 0.035 14.850 59.342 1.00 29.52 193 VAL A C 1
ATOM 1591 O O . VAL A 1 193 ? 0.926 14.966 60.167 1.00 29.52 193 VAL A O 1
ATOM 1594 N N . GLY A 1 194 ? 0.201 14.264 58.140 1.00 28.98 194 GLY A N 1
ATOM 1595 C CA . GLY A 1 194 ? 1.271 14.520 57.152 1.00 28.98 194 GLY A CA 1
ATOM 1596 C C . GLY A 1 194 ? 2.729 14.157 57.460 1.00 28.98 194 GLY A C 1
ATOM 1597 O O . GLY A 1 194 ? 3.337 14.760 58.330 1.00 28.98 194 GLY A O 1
ATOM 1598 N N . LEU A 1 195 ? 3.341 13.314 56.614 1.00 32.38 195 LEU A N 1
ATOM 1599 C CA . LEU A 1 195 ? 4.796 13.269 56.411 1.00 32.38 195 LEU A CA 1
ATOM 1600 C C . LEU A 1 195 ? 5.143 12.928 54.950 1.00 32.38 195 LEU A C 1
ATOM 1602 O O . LEU A 1 195 ? 4.652 11.955 54.382 1.00 32.38 195 LEU A O 1
ATOM 1606 N N . HIS A 1 196 ? 6.004 13.764 54.375 1.00 26.23 196 HIS A N 1
ATOM 1607 C CA . HIS A 1 196 ? 6.687 13.641 53.088 1.00 26.23 196 HIS A CA 1
ATOM 1608 C C . HIS A 1 196 ? 8.204 13.601 53.383 1.00 26.23 196 HIS A C 1
ATOM 1610 O O . HIS A 1 196 ? 8.634 14.181 54.379 1.00 26.23 196 HIS A O 1
ATOM 1616 N N . ILE A 1 197 ? 8.978 13.065 52.421 1.00 31.97 197 ILE A N 1
ATOM 1617 C CA . ILE A 1 197 ? 10.424 13.289 52.144 1.00 31.97 197 ILE A CA 1
ATOM 1618 C C . ILE A 1 197 ? 11.342 12.241 52.846 1.00 31.97 197 ILE A C 1
ATOM 1620 O O . ILE A 1 197 ? 11.066 11.895 53.983 1.00 31.97 197 ILE A O 1
ATOM 1624 N N . GLN A 1 198 ? 12.408 11.622 52.296 1.00 27.25 198 GLN A N 1
ATOM 1625 C CA . GLN A 1 198 ? 13.310 11.845 51.146 1.00 27.25 198 GLN A CA 1
ATOM 1626 C C . GLN A 1 198 ? 13.977 10.512 50.702 1.00 27.25 198 GLN A C 1
ATOM 1628 O O . GLN A 1 198 ? 14.175 9.610 51.512 1.00 27.25 198 GLN A O 1
ATOM 1633 N N . LEU A 1 199 ? 14.385 10.464 49.429 1.00 28.64 199 LEU A N 1
ATOM 1634 C CA . LEU A 1 199 ? 15.357 9.567 48.779 1.00 28.64 199 LEU A CA 1
ATOM 1635 C C . LEU A 1 199 ? 16.756 9.553 49.430 1.00 28.64 199 LEU A C 1
ATOM 1637 O O . LEU A 1 199 ? 17.184 10.568 49.977 1.00 28.64 199 LEU A O 1
ATOM 1641 N N . ASN A 1 200 ? 17.510 8.464 49.214 1.00 26.78 200 ASN A N 1
ATOM 1642 C CA . ASN A 1 200 ? 18.975 8.469 49.273 1.00 26.78 200 ASN A CA 1
ATOM 1643 C C . ASN A 1 200 ? 19.590 7.633 48.132 1.00 26.78 200 ASN A C 1
ATOM 1645 O O . ASN A 1 200 ? 19.172 6.501 47.885 1.00 26.78 200 ASN A O 1
ATOM 1649 N N . GLU A 1 201 ? 20.579 8.222 47.460 1.00 27.45 201 GLU A N 1
ATOM 1650 C CA . GLU A 1 201 ? 21.416 7.664 46.392 1.00 27.45 201 GLU A CA 1
A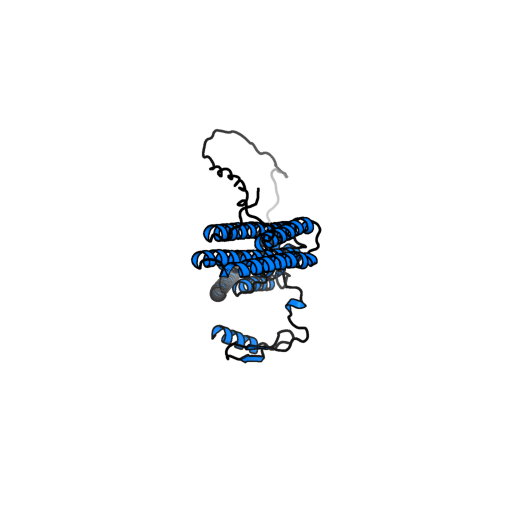TOM 1651 C C . GLU A 1 201 ? 22.766 7.147 46.932 1.00 27.45 201 GLU A C 1
ATOM 1653 O O . GLU A 1 201 ? 23.215 7.543 48.006 1.00 27.45 201 GLU A O 1
ATOM 1658 N N . ALA A 1 202 ? 23.429 6.366 46.068 1.00 27.78 202 ALA A N 1
ATOM 1659 C CA . ALA A 1 202 ? 24.866 6.072 45.980 1.00 27.78 202 ALA A CA 1
ATOM 1660 C C . ALA A 1 202 ? 25.460 4.967 46.882 1.00 27.78 202 ALA A C 1
ATOM 1662 O O . ALA A 1 202 ? 25.609 5.122 48.089 1.00 27.78 202 ALA A O 1
ATOM 1663 N N . LEU A 1 203 ? 25.971 3.896 46.252 1.00 30.11 203 LEU A N 1
ATOM 1664 C CA . LEU A 1 203 ? 27.405 3.796 45.930 1.00 30.11 203 LEU A CA 1
ATOM 1665 C C . LEU A 1 203 ? 27.739 2.572 45.048 1.00 30.11 203 LEU A C 1
ATOM 1667 O O . LEU A 1 203 ? 27.238 1.468 45.226 1.00 30.11 203 LEU A O 1
ATOM 1671 N N . CYS A 1 204 ? 28.602 2.869 44.081 1.00 26.42 204 CYS A N 1
ATOM 1672 C CA . CYS A 1 204 ? 29.211 2.101 42.997 1.00 26.42 204 CYS A CA 1
ATOM 1673 C C . CYS A 1 204 ? 29.932 0.790 43.370 1.00 26.42 204 CYS A C 1
ATOM 1675 O O . CYS A 1 204 ? 30.491 0.702 44.458 1.00 26.42 204 CYS A O 1
ATOM 1677 N N . ALA A 1 205 ? 30.090 -0.113 42.382 1.00 26.72 205 ALA A N 1
ATOM 1678 C CA . ALA A 1 205 ? 31.390 -0.697 41.981 1.00 26.72 205 ALA A CA 1
ATOM 1679 C C . ALA A 1 205 ? 31.311 -1.604 40.714 1.00 26.72 205 ALA A C 1
ATOM 1681 O O . ALA A 1 205 ? 30.697 -2.663 40.745 1.00 26.72 205 ALA A O 1
ATOM 1682 N N . SER A 1 206 ? 32.032 -1.181 39.662 1.00 28.42 206 SER A N 1
ATOM 1683 C CA . SER A 1 206 ? 32.963 -1.969 38.810 1.00 28.42 206 SER A CA 1
ATOM 1684 C C . SER A 1 206 ? 32.493 -2.924 37.678 1.00 28.42 206 SER A C 1
ATOM 1686 O O . SER A 1 206 ? 31.925 -3.981 37.918 1.00 28.42 206 SER A O 1
ATOM 1688 N N . SER A 1 207 ? 32.902 -2.538 36.455 1.00 27.36 207 SER A N 1
ATOM 1689 C CA . SER A 1 207 ? 33.013 -3.173 35.106 1.00 27.36 207 SER A CA 1
ATOM 1690 C C . SER A 1 207 ? 33.781 -4.533 35.041 1.00 27.36 207 SER A C 1
ATOM 1692 O O . SER A 1 207 ? 34.327 -4.892 36.085 1.00 27.36 207 SER A O 1
ATOM 1694 N N . PRO A 1 208 ? 33.959 -5.258 33.885 1.00 36.22 208 PRO A N 1
ATOM 1695 C CA . PRO A 1 208 ? 33.907 -4.800 32.474 1.00 36.22 208 PRO A CA 1
ATOM 1696 C C . PRO A 1 208 ? 33.399 -5.770 31.361 1.00 36.22 208 PRO A C 1
ATOM 1698 O O . PRO A 1 208 ? 33.035 -6.915 31.599 1.00 36.22 208 PRO A O 1
ATOM 1701 N N . ASP A 1 209 ? 33.442 -5.229 30.133 1.00 24.36 209 ASP A N 1
ATOM 1702 C CA . ASP A 1 209 ? 33.595 -5.852 28.804 1.00 24.36 209 ASP A CA 1
ATOM 1703 C C . ASP A 1 209 ? 32.499 -6.749 28.204 1.00 24.36 209 ASP A C 1
ATOM 1705 O O . ASP A 1 209 ? 32.412 -7.938 28.484 1.00 24.36 209 ASP A O 1
ATOM 1709 N N . LEU A 1 210 ? 31.812 -6.214 27.181 1.00 29.27 210 LEU A N 1
ATOM 1710 C CA . LEU A 1 210 ? 31.728 -6.893 25.881 1.00 29.27 210 LEU A CA 1
ATOM 1711 C C . LEU A 1 210 ? 31.443 -5.895 24.746 1.00 29.27 210 LEU A C 1
ATOM 1713 O O . LEU A 1 210 ? 30.434 -5.191 24.727 1.00 29.27 210 LEU A O 1
ATOM 1717 N N . ALA A 1 211 ? 32.394 -5.838 23.818 1.00 30.58 211 ALA A N 1
ATOM 1718 C CA . ALA A 1 211 ? 32.445 -4.957 22.666 1.00 30.58 211 ALA A CA 1
ATOM 1719 C C . ALA A 1 211 ? 31.324 -5.228 21.648 1.00 30.58 211 ALA A C 1
ATOM 1721 O O . ALA A 1 211 ? 31.033 -6.368 21.289 1.00 30.58 211 ALA A O 1
ATOM 1722 N N . THR A 1 212 ? 30.750 -4.149 21.122 1.00 30.69 212 THR A N 1
ATOM 1723 C CA . THR A 1 212 ? 29.927 -4.144 19.910 1.00 30.69 212 THR A CA 1
ATOM 1724 C C . THR A 1 212 ? 30.826 -4.218 18.671 1.00 30.69 212 THR A C 1
ATOM 1726 O O . THR A 1 212 ? 31.764 -3.423 18.584 1.00 30.69 212 THR A O 1
ATOM 1729 N N . PRO A 1 213 ? 30.566 -5.101 17.692 1.00 32.09 213 PRO A N 1
ATOM 1730 C CA . PRO A 1 213 ? 31.370 -5.149 16.478 1.00 32.09 213 PRO A CA 1
ATOM 1731 C C . PRO A 1 213 ? 31.105 -3.916 15.603 1.00 32.09 213 PRO A C 1
ATOM 1733 O O . PRO A 1 213 ? 29.968 -3.628 15.220 1.00 32.09 213 PRO A O 1
ATOM 1736 N N . GLU A 1 214 ? 32.180 -3.191 15.293 1.00 31.03 214 GLU A N 1
ATOM 1737 C CA . GLU A 1 214 ? 32.207 -2.095 14.328 1.00 31.03 214 GLU A CA 1
ATOM 1738 C C . GLU A 1 214 ? 31.835 -2.588 12.923 1.00 31.03 214 GLU A C 1
ATOM 1740 O O . GLU A 1 214 ? 32.310 -3.619 12.442 1.00 31.03 214 GLU A O 1
ATOM 1745 N N . LYS A 1 215 ? 30.991 -1.812 12.233 1.00 30.33 215 LYS A N 1
ATOM 1746 C CA . LYS A 1 215 ? 30.756 -1.974 10.795 1.00 30.33 215 LYS A CA 1
ATOM 1747 C C . LYS A 1 215 ? 32.045 -1.629 10.040 1.00 30.33 215 LYS A C 1
ATOM 1749 O O . LYS A 1 215 ? 32.584 -0.545 10.269 1.00 30.33 215 LYS A O 1
ATOM 1754 N N . PRO A 1 216 ? 32.502 -2.473 9.100 1.00 32.78 216 PRO A N 1
ATOM 1755 C CA . PRO A 1 216 ? 33.688 -2.172 8.316 1.00 32.78 216 PRO A CA 1
ATOM 1756 C C . PRO A 1 216 ? 33.485 -0.894 7.482 1.00 32.78 216 PRO A C 1
ATOM 1758 O O . PRO A 1 216 ? 32.367 -0.617 7.024 1.00 32.78 216 PRO A O 1
ATOM 1761 N N . PRO A 1 217 ? 34.550 -0.101 7.271 1.00 33.41 217 PRO A N 1
ATOM 1762 C CA . PRO A 1 217 ? 34.477 1.131 6.506 1.00 33.41 217 PRO A 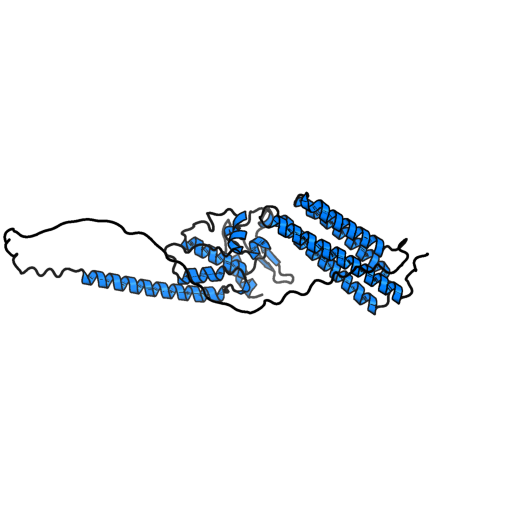CA 1
ATOM 1763 C C . PRO A 1 217 ? 34.039 0.836 5.069 1.00 33.41 217 PRO A C 1
ATOM 1765 O O . PRO A 1 217 ? 34.582 -0.043 4.399 1.00 33.41 217 PRO A O 1
ATOM 1768 N N . ARG A 1 218 ? 33.056 1.603 4.581 1.00 30.89 218 ARG A N 1
ATOM 1769 C CA . ARG A 1 218 ? 32.697 1.649 3.159 1.00 30.89 218 ARG A CA 1
ATOM 1770 C C . ARG A 1 218 ? 33.954 1.981 2.356 1.00 30.89 218 ARG A C 1
ATOM 1772 O O . ARG A 1 218 ? 34.408 3.125 2.367 1.00 30.89 218 ARG A O 1
ATOM 1779 N N . LEU A 1 219 ? 34.468 0.995 1.625 1.00 28.73 219 LEU A N 1
ATOM 1780 C CA . LEU A 1 219 ? 35.312 1.231 0.462 1.00 28.73 219 LEU A CA 1
ATOM 1781 C C . LEU A 1 219 ? 34.541 2.185 -0.453 1.00 28.73 219 LEU A C 1
ATOM 1783 O O . LEU A 1 219 ? 33.483 1.843 -0.982 1.00 28.73 219 LEU A O 1
ATOM 1787 N N . LYS A 1 220 ? 35.036 3.417 -0.589 1.00 33.72 220 LYS A N 1
ATOM 1788 C CA . LYS A 1 220 ? 34.630 4.294 -1.682 1.00 33.72 220 LYS A CA 1
ATOM 1789 C C . LYS A 1 220 ? 35.047 3.570 -2.957 1.00 33.72 220 LYS A C 1
ATOM 1791 O O . LYS A 1 220 ? 36.234 3.531 -3.263 1.00 33.72 220 LYS A O 1
ATOM 1796 N N . ALA A 1 221 ? 34.091 2.961 -3.653 1.00 30.39 221 ALA A N 1
ATOM 1797 C CA . ALA A 1 221 ? 34.310 2.511 -5.015 1.00 30.39 221 ALA A CA 1
ATOM 1798 C C . ALA A 1 221 ? 34.680 3.754 -5.829 1.00 30.39 221 ALA A C 1
ATOM 1800 O O . ALA A 1 221 ? 33.872 4.660 -6.035 1.00 30.39 221 ALA A O 1
ATOM 1801 N N . GLN A 1 222 ? 35.958 3.845 -6.167 1.00 30.19 222 GLN A N 1
ATOM 1802 C CA . GLN A 1 222 ? 36.500 4.868 -7.034 1.00 30.19 222 GLN A CA 1
ATOM 1803 C C . GLN A 1 222 ? 35.906 4.607 -8.420 1.00 30.19 222 GLN A C 1
ATOM 1805 O O . GLN A 1 222 ? 36.071 3.517 -8.963 1.00 30.19 222 GLN A O 1
ATOM 1810 N N . ALA A 1 223 ? 35.157 5.568 -8.963 1.00 33.03 223 ALA A N 1
ATOM 1811 C CA . ALA A 1 223 ? 34.698 5.497 -10.341 1.00 33.03 223 ALA A CA 1
ATOM 1812 C C . ALA A 1 223 ? 35.936 5.530 -11.248 1.00 33.03 223 ALA A C 1
ATOM 1814 O O . ALA A 1 223 ? 36.554 6.582 -11.409 1.00 33.03 223 ALA A O 1
ATOM 1815 N N . ALA A 1 224 ? 36.331 4.375 -11.781 1.00 30.53 224 ALA A N 1
ATOM 1816 C CA . ALA A 1 224 ? 37.293 4.325 -12.870 1.00 30.53 224 ALA A CA 1
ATOM 1817 C C . ALA A 1 224 ? 36.621 4.908 -14.130 1.00 30.53 224 ALA A C 1
ATOM 1819 O O . ALA A 1 224 ? 35.425 4.673 -14.338 1.00 30.53 224 ALA A O 1
ATOM 1820 N N . PRO A 1 225 ? 37.334 5.721 -14.926 1.00 38.78 225 PRO A N 1
ATOM 1821 C CA . PRO A 1 225 ? 36.775 6.324 -16.120 1.00 38.78 225 PRO A CA 1
ATOM 1822 C C . PRO A 1 225 ? 36.493 5.246 -17.165 1.00 38.78 225 PRO A C 1
ATOM 1824 O O . PRO A 1 225 ? 37.235 4.278 -17.325 1.00 38.78 225 PRO A O 1
ATOM 1827 N N . THR A 1 226 ? 35.368 5.452 -17.833 1.00 51.78 226 THR A N 1
ATOM 1828 C CA . THR A 1 226 ? 34.861 4.751 -19.004 1.00 51.78 226 THR A CA 1
ATOM 1829 C C . THR A 1 226 ? 35.983 4.508 -20.015 1.00 51.78 226 THR A C 1
ATOM 1831 O O . THR A 1 226 ? 36.838 5.375 -20.191 1.00 51.78 226 THR A O 1
ATOM 1834 N N . ALA A 1 227 ? 35.985 3.352 -20.684 1.00 52.06 227 ALA A N 1
ATOM 1835 C CA . ALA A 1 227 ? 36.904 3.070 -21.787 1.00 52.06 227 ALA A CA 1
ATOM 1836 C C . ALA A 1 227 ? 36.994 4.277 -22.748 1.00 52.06 227 ALA A C 1
ATOM 1838 O O . ALA A 1 227 ? 35.963 4.888 -23.054 1.00 52.06 227 ALA A O 1
ATOM 1839 N N . GLU A 1 228 ? 38.209 4.628 -23.192 1.00 58.22 228 GLU A N 1
ATOM 1840 C CA . GLU A 1 228 ? 38.474 5.711 -24.155 1.00 58.22 228 GLU A CA 1
ATOM 1841 C C . GLU A 1 228 ? 37.887 5.354 -25.534 1.00 58.22 228 GLU A C 1
ATOM 1843 O O . GLU A 1 228 ? 38.568 4.890 -26.448 1.00 58.22 228 GLU A O 1
ATOM 1848 N N . LEU A 1 229 ? 36.572 5.517 -25.653 1.00 71.62 229 LEU A N 1
ATOM 1849 C CA . LEU A 1 229 ? 35.775 5.269 -26.848 1.00 71.62 229 LEU A CA 1
ATOM 1850 C C . LEU A 1 229 ? 35.342 6.600 -27.457 1.00 71.62 229 LEU A C 1
ATOM 1852 O O . LEU A 1 229 ? 35.003 7.535 -26.729 1.00 71.62 229 LEU A O 1
ATOM 1856 N N . ASP A 1 230 ? 35.308 6.666 -28.786 1.00 75.56 230 ASP A N 1
ATOM 1857 C CA . ASP A 1 230 ? 34.716 7.797 -29.500 1.00 75.56 230 ASP A CA 1
ATOM 1858 C C . ASP A 1 230 ? 33.206 7.876 -29.209 1.00 75.56 230 ASP A C 1
ATOM 1860 O O . ASP A 1 230 ? 32.452 6.941 -29.490 1.00 75.56 230 ASP A O 1
ATOM 1864 N N . ARG A 1 231 ? 32.768 8.998 -28.623 1.00 83.38 231 ARG A N 1
ATOM 1865 C CA . ARG A 1 231 ? 31.373 9.249 -28.217 1.00 83.38 231 ARG A CA 1
ATOM 1866 C C . ARG A 1 231 ? 30.596 10.131 -29.189 1.00 83.38 231 ARG A C 1
ATOM 1868 O O . ARG A 1 231 ? 29.418 10.373 -28.949 1.00 83.38 231 ARG A O 1
ATOM 1875 N N . THR A 1 232 ? 31.226 10.611 -30.263 1.00 79.75 232 THR A N 1
ATOM 1876 C CA . THR A 1 232 ? 30.664 11.659 -31.136 1.00 79.75 232 THR A CA 1
ATOM 1877 C C . THR A 1 232 ? 29.321 11.258 -31.759 1.00 79.75 232 THR A C 1
ATOM 1879 O O . THR A 1 232 ? 28.406 12.074 -31.809 1.00 79.75 232 THR A O 1
ATOM 1882 N N . ASP A 1 233 ? 29.177 9.987 -32.148 1.00 82.38 233 ASP A N 1
ATOM 1883 C CA . ASP A 1 233 ? 27.956 9.426 -32.753 1.00 82.38 233 ASP A CA 1
ATOM 1884 C C . ASP A 1 233 ? 27.278 8.355 -31.868 1.00 82.38 233 ASP A C 1
ATOM 1886 O O . ASP A 1 233 ? 26.457 7.561 -32.340 1.00 82.38 233 ASP A O 1
ATOM 1890 N N . ASP A 1 234 ? 27.621 8.283 -30.577 1.00 89.50 234 ASP A N 1
ATOM 1891 C CA . ASP A 1 234 ? 27.110 7.241 -29.685 1.00 89.50 234 ASP A CA 1
ATOM 1892 C C . ASP A 1 234 ? 25.749 7.620 -29.081 1.00 89.50 234 ASP A C 1
ATOM 1894 O O . ASP A 1 234 ? 25.645 8.260 -28.032 1.00 89.50 234 ASP A O 1
ATOM 1898 N N . LYS A 1 235 ? 24.677 7.173 -29.743 1.00 92.38 235 LYS A N 1
ATOM 1899 C CA . LYS A 1 235 ? 23.294 7.399 -29.292 1.00 92.38 235 LYS A CA 1
ATOM 1900 C C . LYS A 1 235 ? 23.000 6.838 -27.897 1.00 92.38 235 LYS A C 1
ATOM 1902 O O . LYS A 1 235 ? 22.176 7.418 -27.190 1.00 92.38 235 LYS A O 1
ATOM 1907 N N . VAL A 1 236 ? 23.649 5.739 -27.498 1.00 93.38 236 VAL A N 1
ATOM 1908 C CA . VAL A 1 236 ? 23.442 5.131 -26.172 1.00 93.38 236 VAL A CA 1
ATOM 1909 C C . VAL A 1 236 ? 24.063 6.025 -25.106 1.00 93.38 236 VAL A C 1
ATOM 1911 O O . VAL A 1 236 ? 23.392 6.387 -24.142 1.00 93.38 236 VAL A O 1
ATOM 1914 N N . TYR A 1 237 ? 25.304 6.470 -25.325 1.00 93.12 237 TYR A N 1
ATOM 1915 C CA . TYR A 1 237 ? 25.974 7.438 -24.455 1.00 93.12 237 TYR A CA 1
ATOM 1916 C C . TYR A 1 237 ? 25.153 8.721 -24.294 1.00 93.12 237 TYR A C 1
ATOM 1918 O O . TYR A 1 237 ? 24.897 9.151 -23.168 1.00 93.12 237 TYR A O 1
ATOM 1926 N N . GLN A 1 238 ? 24.691 9.301 -25.406 1.00 93.88 238 GLN A N 1
ATOM 1927 C CA . GLN A 1 238 ? 23.903 10.531 -25.375 1.00 93.88 238 GLN A CA 1
ATOM 1928 C C . GLN A 1 238 ? 22.600 10.346 -24.583 1.00 93.88 238 GLN A C 1
ATOM 1930 O O . GLN A 1 238 ? 22.292 11.157 -23.711 1.00 93.88 238 GLN A O 1
ATOM 1935 N N . SER A 1 239 ? 21.889 9.236 -24.805 1.00 95.81 239 SER A N 1
ATOM 1936 C CA . SER A 1 239 ? 20.642 8.932 -24.093 1.00 95.81 239 SER A CA 1
ATOM 1937 C C . SER A 1 239 ? 20.855 8.720 -22.588 1.00 95.81 239 SER A C 1
ATOM 1939 O O . SER A 1 239 ? 20.044 9.180 -21.782 1.00 95.81 239 SER A O 1
ATOM 1941 N N . VAL A 1 240 ? 21.960 8.082 -22.176 1.00 96.00 240 VAL A N 1
ATOM 1942 C CA . VAL A 1 240 ? 22.325 7.953 -20.751 1.00 96.00 240 VAL A CA 1
ATOM 1943 C C . VAL A 1 240 ? 22.640 9.314 -20.136 1.00 96.00 240 VAL A C 1
ATOM 1945 O O . VAL A 1 240 ? 22.166 9.614 -19.040 1.00 96.00 240 VAL A O 1
ATOM 1948 N N . MET A 1 241 ? 23.394 10.168 -20.830 1.00 93.38 241 MET A N 1
ATOM 1949 C CA . MET A 1 241 ? 23.713 11.509 -20.330 1.00 93.38 241 MET A CA 1
ATOM 1950 C C . MET A 1 241 ? 22.464 12.378 -20.182 1.00 93.38 241 MET A C 1
ATOM 1952 O O . MET A 1 241 ? 22.315 13.066 -19.169 1.00 93.38 241 MET A O 1
ATOM 1956 N N . ASP A 1 242 ? 21.538 12.307 -21.138 1.00 95.00 242 ASP A N 1
ATOM 1957 C CA . ASP A 1 242 ? 20.264 13.016 -21.062 1.00 95.00 242 ASP A CA 1
ATOM 1958 C C . ASP A 1 242 ? 19.399 12.497 -19.902 1.00 95.00 242 ASP A C 1
ATOM 1960 O O . ASP A 1 242 ? 18.866 13.299 -19.131 1.00 95.00 242 ASP A O 1
ATOM 1964 N N . LEU A 1 243 ? 19.337 11.178 -19.683 1.00 97.12 243 LEU A N 1
ATOM 1965 C CA . LEU A 1 243 ? 18.646 10.592 -18.529 1.00 97.12 243 LEU A CA 1
ATOM 1966 C C . LEU A 1 243 ? 19.245 11.067 -17.196 1.00 97.12 243 LEU A C 1
ATOM 1968 O O . LEU A 1 243 ? 18.512 11.543 -16.324 1.00 97.12 243 LEU A O 1
ATOM 1972 N N . VAL A 1 244 ? 20.572 11.003 -17.041 1.00 96.31 244 VAL A N 1
ATOM 1973 C CA . VAL A 1 244 ? 21.272 11.479 -15.836 1.00 96.31 244 VAL A CA 1
ATOM 1974 C C . VAL A 1 244 ? 21.021 12.972 -15.618 1.00 96.31 244 VAL A C 1
ATOM 1976 O O . VAL A 1 244 ? 20.747 13.393 -14.493 1.00 96.31 244 VAL A O 1
ATOM 1979 N N . LYS A 1 245 ? 21.044 13.780 -16.683 1.00 94.56 245 LYS A N 1
ATOM 1980 C CA . LYS A 1 245 ? 20.761 15.219 -16.618 1.00 94.56 245 LYS A CA 1
ATOM 1981 C C . LYS A 1 245 ? 19.342 15.496 -16.123 1.00 94.56 245 LYS A C 1
ATOM 1983 O O . LYS A 1 245 ? 19.168 16.348 -15.252 1.00 94.56 245 LYS A O 1
ATOM 1988 N N . VAL A 1 246 ? 18.340 14.763 -16.614 1.00 97.19 246 VAL A N 1
ATOM 1989 C CA . VAL A 1 246 ? 16.950 14.902 -16.147 1.00 97.19 246 VAL A CA 1
ATOM 1990 C C . VAL A 1 246 ? 16.802 14.446 -14.689 1.00 97.19 246 VAL A C 1
ATOM 1992 O O . VAL A 1 246 ? 16.094 15.098 -13.925 1.00 97.19 246 VAL A O 1
ATOM 1995 N N . VAL A 1 247 ? 17.501 13.391 -14.257 1.00 96.44 247 VAL A N 1
ATOM 1996 C CA . VAL A 1 247 ? 17.504 12.953 -12.846 1.00 96.44 247 VAL A CA 1
ATOM 1997 C C . VAL A 1 247 ? 18.156 13.992 -11.925 1.00 96.44 247 VAL A C 1
ATOM 1999 O O . VAL A 1 247 ? 17.645 14.266 -10.836 1.00 96.44 247 VAL A O 1
ATOM 2002 N N . VAL A 1 248 ? 19.260 14.610 -12.351 1.00 94.06 248 VAL A N 1
ATOM 2003 C CA . VAL A 1 248 ? 19.907 15.702 -11.606 1.00 94.06 248 VAL A CA 1
ATOM 2004 C C . VAL A 1 248 ? 18.985 16.917 -11.522 1.00 94.06 248 VAL A C 1
ATOM 2006 O O . VAL A 1 248 ? 18.846 17.497 -10.446 1.00 94.06 248 VAL A O 1
ATOM 2009 N N . GLN A 1 249 ? 18.311 17.265 -12.619 1.00 92.75 249 GLN A N 1
ATOM 2010 C CA . GLN A 1 249 ? 17.324 18.341 -12.633 1.00 92.75 249 GLN A CA 1
ATOM 2011 C C . GLN A 1 249 ? 16.168 18.044 -11.667 1.00 92.75 249 GLN A C 1
ATOM 2013 O O . GLN A 1 249 ? 15.843 18.879 -10.827 1.00 92.75 249 GLN A O 1
ATOM 2018 N N . LEU A 1 250 ? 15.633 16.818 -11.690 1.00 94.25 250 LEU A N 1
ATOM 2019 C CA . LEU A 1 250 ? 14.617 16.364 -10.740 1.00 94.25 250 LEU A CA 1
ATOM 2020 C C . LEU A 1 250 ? 15.089 16.560 -9.295 1.00 94.25 250 LEU A C 1
ATOM 2022 O O . LEU A 1 250 ? 14.363 17.128 -8.485 1.00 94.25 250 LEU A O 1
ATOM 2026 N N . LYS A 1 251 ? 16.318 16.154 -8.964 1.00 94.44 251 LYS A N 1
ATOM 2027 C CA . LYS A 1 251 ? 16.876 16.344 -7.619 1.00 94.44 251 LYS A CA 1
ATOM 2028 C C . LYS A 1 251 ? 16.912 17.813 -7.190 1.00 94.44 251 LYS A C 1
ATOM 2030 O O . LYS A 1 251 ? 16.646 18.094 -6.022 1.00 94.44 251 LYS A O 1
ATOM 2035 N N . ASN A 1 252 ? 17.251 18.714 -8.104 1.00 92.25 252 ASN A N 1
ATOM 2036 C CA . ASN A 1 252 ? 17.360 20.141 -7.813 1.00 92.25 252 ASN A CA 1
ATOM 2037 C C . ASN A 1 252 ? 15.990 20.804 -7.631 1.00 92.25 252 ASN A C 1
ATOM 2039 O O . ASN A 1 252 ? 15.862 21.683 -6.786 1.00 92.25 252 ASN A O 1
ATOM 2043 N N . ASP A 1 253 ? 14.969 20.348 -8.360 1.00 92.62 253 ASP A N 1
ATOM 2044 C CA . ASP A 1 253 ? 13.651 20.987 -8.358 1.00 92.62 253 ASP A CA 1
ATOM 2045 C C . ASP A 1 253 ? 12.738 20.483 -7.221 1.00 92.62 253 ASP A C 1
ATOM 2047 O O . ASP A 1 253 ? 11.904 21.224 -6.700 1.00 92.62 253 ASP A O 1
ATOM 2051 N N . ILE A 1 254 ? 12.881 19.221 -6.787 1.00 90.19 254 ILE A N 1
ATOM 2052 C CA . ILE A 1 254 ? 12.007 18.587 -5.774 1.00 90.19 254 ILE A CA 1
ATOM 2053 C C . ILE A 1 254 ? 11.873 19.339 -4.429 1.00 90.19 254 ILE A C 1
ATOM 2055 O O . ILE A 1 254 ? 10.788 19.275 -3.827 1.00 90.19 254 ILE A O 1
ATOM 2059 N N . PRO A 1 255 ? 12.899 20.037 -3.903 1.00 89.12 255 PRO A N 1
ATOM 2060 C CA . PRO A 1 255 ? 12.749 20.852 -2.699 1.00 89.12 255 PRO A CA 1
ATOM 2061 C C . PRO A 1 255 ? 11.659 21.928 -2.831 1.00 89.12 255 PRO A C 1
ATOM 2063 O O . PRO A 1 255 ? 10.874 22.099 -1.896 1.00 89.12 255 PRO A O 1
ATOM 2066 N N . GLU A 1 256 ? 11.558 22.573 -3.996 1.00 89.19 256 GLU A N 1
ATOM 2067 C CA . GLU A 1 256 ? 10.691 23.737 -4.242 1.00 89.19 256 GLU A CA 1
ATOM 2068 C C . GLU A 1 256 ? 9.391 23.390 -4.992 1.00 89.19 256 GLU A C 1
ATOM 2070 O O . GLU A 1 256 ? 8.401 24.118 -4.898 1.00 89.19 256 GLU A O 1
ATOM 2075 N N . LEU A 1 257 ? 9.358 22.254 -5.695 1.00 90.38 257 LEU A N 1
ATOM 2076 C CA . LEU A 1 257 ? 8.204 21.802 -6.474 1.00 90.38 257 LEU A CA 1
ATOM 2077 C C . LEU A 1 257 ? 6.982 21.449 -5.611 1.00 90.38 257 LEU A C 1
ATOM 2079 O O . LEU A 1 257 ? 7.076 20.759 -4.582 1.00 90.38 257 LEU A O 1
ATOM 2083 N N . GLN A 1 258 ? 5.808 21.827 -6.124 1.00 89.19 258 GLN A N 1
ATOM 2084 C CA . GLN A 1 258 ? 4.521 21.382 -5.592 1.00 89.19 258 GLN A CA 1
ATOM 2085 C C . GLN A 1 258 ? 4.237 19.917 -5.977 1.00 89.19 258 GLN A C 1
ATOM 2087 O O . GLN A 1 258 ? 4.661 19.473 -7.050 1.00 89.19 258 GLN A O 1
ATOM 2092 N N . PRO A 1 259 ? 3.507 19.153 -5.144 1.00 89.56 259 PRO A N 1
ATOM 2093 C CA . PRO A 1 259 ? 3.231 17.733 -5.383 1.00 89.56 259 PRO A CA 1
ATOM 2094 C C . PRO A 1 259 ? 2.580 17.438 -6.737 1.00 89.56 259 PRO A C 1
ATOM 2096 O O . PRO A 1 259 ? 2.899 16.441 -7.383 1.00 89.56 259 PRO A O 1
ATOM 2099 N N . GLU A 1 260 ? 1.703 18.319 -7.214 1.00 89.25 260 GLU A N 1
ATOM 2100 C CA . GLU A 1 260 ? 1.002 18.185 -8.495 1.00 89.25 260 GLU A CA 1
ATOM 2101 C C . GLU A 1 260 ? 1.969 18.210 -9.687 1.00 89.25 260 GLU A C 1
ATOM 2103 O O . GLU A 1 260 ? 1.659 17.674 -10.748 1.00 89.25 260 GLU A O 1
ATOM 2108 N N . GLN A 1 261 ? 3.157 18.794 -9.511 1.00 92.00 261 GLN A N 1
ATOM 2109 C CA . GLN A 1 261 ? 4.163 18.945 -10.559 1.00 92.00 261 GLN A CA 1
ATOM 2110 C C . GLN A 1 261 ? 5.149 17.767 -10.621 1.00 92.00 261 GLN A C 1
ATOM 2112 O O . GLN A 1 261 ? 5.820 17.605 -11.641 1.00 92.00 261 GLN A O 1
ATOM 2117 N N . TYR A 1 262 ? 5.197 16.893 -9.603 1.00 93.81 262 TYR A N 1
ATOM 2118 C CA . TYR A 1 262 ? 6.102 15.729 -9.592 1.00 93.81 262 TYR A CA 1
ATOM 2119 C C . TYR A 1 262 ? 5.873 14.804 -10.789 1.00 93.81 262 TYR A C 1
ATOM 2121 O O . TYR A 1 262 ? 6.828 14.276 -11.358 1.00 93.81 262 TYR A O 1
ATOM 2129 N N . ILE A 1 263 ? 4.615 14.668 -11.221 1.00 93.19 263 ILE A N 1
ATOM 2130 C CA . ILE A 1 263 ? 4.251 13.847 -12.378 1.00 93.19 263 ILE A CA 1
ATOM 2131 C C . ILE A 1 263 ? 4.911 14.334 -13.669 1.00 93.19 263 ILE A C 1
ATOM 2133 O O . ILE A 1 263 ? 5.335 13.516 -14.480 1.00 93.19 263 ILE A O 1
ATOM 2137 N N . THR A 1 264 ? 5.042 15.649 -13.852 1.00 93.88 264 THR A N 1
ATOM 2138 C CA . THR A 1 264 ? 5.660 16.235 -15.045 1.00 93.88 264 THR A CA 1
ATOM 2139 C C . THR A 1 264 ? 7.151 15.929 -15.069 1.00 93.88 264 THR A C 1
ATOM 2141 O O . THR A 1 264 ? 7.666 15.471 -16.087 1.00 93.88 264 THR A O 1
ATOM 2144 N N . THR A 1 265 ? 7.832 16.096 -13.936 1.00 93.75 265 THR A N 1
ATOM 2145 C CA . THR A 1 265 ? 9.273 15.847 -13.827 1.00 93.75 265 THR A CA 1
ATOM 2146 C C . THR A 1 265 ? 9.606 14.362 -13.988 1.00 93.75 265 THR A C 1
ATOM 2148 O O . THR A 1 265 ? 10.499 14.009 -14.755 1.00 93.75 265 THR A O 1
ATOM 2151 N N . VAL A 1 266 ? 8.849 13.466 -13.343 1.00 96.75 266 VAL A N 1
ATOM 2152 C CA . VAL A 1 266 ? 9.039 12.009 -13.485 1.00 96.75 266 VAL A CA 1
ATOM 2153 C C . VAL A 1 266 ? 8.669 11.527 -14.890 1.00 96.75 266 VAL A C 1
ATOM 2155 O O . VAL A 1 266 ? 9.319 10.629 -15.422 1.00 96.75 266 VAL A O 1
ATOM 2158 N N . LYS A 1 267 ? 7.685 12.148 -15.552 1.00 96.44 267 LYS A N 1
ATOM 2159 C CA . LYS A 1 267 ? 7.381 11.858 -16.960 1.00 96.44 267 LYS A CA 1
ATOM 2160 C C . LYS A 1 267 ? 8.571 12.170 -17.869 1.00 96.44 267 LYS A C 1
ATOM 2162 O O . LYS A 1 267 ? 8.850 11.368 -18.755 1.00 96.44 267 LYS A O 1
ATOM 2167 N N . SER A 1 268 ? 9.290 13.270 -17.637 1.00 96.81 268 SER A N 1
ATOM 2168 C CA . SER A 1 268 ? 10.516 13.586 -18.383 1.00 96.81 268 SER A CA 1
ATOM 2169 C C . SER A 1 268 ? 11.598 12.518 -18.193 1.00 96.81 268 SER A C 1
ATOM 2171 O O . SER A 1 268 ? 12.221 12.118 -19.173 1.00 96.81 268 SER A O 1
ATOM 2173 N N . VAL A 1 269 ? 11.771 11.992 -16.971 1.00 97.69 269 VAL A N 1
ATOM 2174 C CA . VAL A 1 269 ? 12.689 10.864 -16.702 1.00 97.69 269 VAL A CA 1
ATOM 2175 C C . VAL A 1 269 ? 12.269 9.627 -17.501 1.00 97.69 269 VAL A C 1
ATOM 2177 O O . VAL A 1 269 ? 13.093 9.012 -18.169 1.00 97.69 269 VAL A O 1
ATOM 2180 N N . GLY A 1 270 ? 10.975 9.293 -17.494 1.00 97.56 270 GLY A N 1
ATOM 2181 C CA . GLY A 1 270 ? 10.447 8.153 -18.248 1.00 97.56 270 GLY A CA 1
ATOM 2182 C C . GLY A 1 270 ? 10.586 8.299 -19.766 1.00 97.56 270 GLY A C 1
ATOM 2183 O O . GLY A 1 270 ? 10.797 7.306 -20.458 1.00 97.56 270 GLY A O 1
ATOM 2184 N N . MET A 1 271 ? 10.495 9.523 -20.295 1.00 97.19 271 MET A N 1
ATOM 2185 C CA . MET A 1 271 ? 10.764 9.795 -21.710 1.00 97.19 271 MET A CA 1
ATOM 2186 C C . MET A 1 271 ? 12.239 9.563 -22.049 1.00 97.19 271 MET A C 1
ATOM 2188 O O . MET A 1 271 ? 12.509 8.815 -22.981 1.00 97.19 271 MET A O 1
ATOM 2192 N N . ALA A 1 272 ? 13.167 10.100 -21.251 1.00 97.81 272 ALA A N 1
ATOM 2193 C CA . ALA A 1 272 ? 14.601 9.885 -21.455 1.00 97.81 272 ALA A CA 1
ATOM 2194 C C . ALA A 1 272 ? 14.996 8.400 -21.336 1.00 97.81 272 ALA A C 1
ATOM 2196 O O . ALA A 1 272 ? 15.776 7.898 -22.141 1.00 97.81 272 ALA A O 1
ATOM 2197 N N . LEU A 1 273 ? 14.409 7.662 -20.383 1.00 98.12 273 LEU A N 1
ATOM 2198 C CA . LEU A 1 273 ? 14.625 6.217 -20.266 1.00 98.12 273 LEU A CA 1
ATOM 2199 C C . LEU A 1 273 ? 14.104 5.465 -21.494 1.00 98.12 273 LEU A C 1
ATOM 2201 O O . LEU A 1 273 ? 14.749 4.536 -21.974 1.00 98.12 273 LEU A O 1
ATOM 2205 N N . ARG A 1 274 ? 12.937 5.851 -22.014 1.00 97.38 274 ARG A N 1
ATOM 2206 C CA . ARG A 1 274 ? 12.401 5.243 -23.229 1.00 97.38 274 ARG A CA 1
ATOM 2207 C C . ARG A 1 274 ? 13.340 5.476 -24.409 1.00 97.38 274 ARG A C 1
ATOM 2209 O O . ARG A 1 274 ? 13.579 4.532 -25.154 1.00 97.38 274 ARG A O 1
ATOM 2216 N N . ASP A 1 275 ? 13.872 6.683 -24.565 1.00 97.00 275 ASP A N 1
ATOM 2217 C CA . ASP A 1 275 ? 14.812 7.006 -25.643 1.00 97.00 275 ASP A CA 1
ATOM 2218 C C . ASP A 1 275 ? 16.114 6.190 -25.500 1.00 97.00 275 ASP A C 1
ATOM 2220 O O . ASP A 1 275 ? 16.600 5.630 -26.484 1.00 97.00 275 ASP A O 1
ATOM 2224 N N . LEU A 1 276 ? 16.598 5.991 -24.265 1.00 97.00 276 LEU A N 1
ATOM 2225 C CA . LEU A 1 276 ? 17.704 5.075 -23.967 1.00 97.00 276 LEU A CA 1
ATOM 2226 C C . LEU A 1 276 ? 17.397 3.635 -24.393 1.00 97.00 276 LEU A C 1
ATOM 2228 O O . LEU A 1 276 ? 18.202 3.040 -25.105 1.00 97.00 276 LEU A O 1
ATOM 2232 N N . ILE A 1 277 ? 16.244 3.080 -24.008 1.00 96.31 277 ILE A N 1
ATOM 2233 C CA . ILE A 1 277 ? 15.857 1.710 -24.385 1.00 96.31 277 ILE A CA 1
ATOM 2234 C C . ILE A 1 277 ? 15.832 1.559 -25.910 1.00 96.31 277 ILE A C 1
ATOM 2236 O O . ILE A 1 277 ? 16.442 0.625 -26.418 1.00 96.31 277 ILE A O 1
ATOM 2240 N N . HIS A 1 278 ? 15.244 2.516 -26.637 1.00 96.25 278 HIS A N 1
ATOM 2241 C CA . HIS A 1 278 ? 15.241 2.493 -28.106 1.00 96.25 278 HIS A CA 1
ATOM 2242 C C . HIS A 1 278 ? 16.663 2.531 -28.683 1.00 96.25 278 HIS A C 1
ATOM 2244 O O . HIS A 1 278 ? 16.972 1.785 -29.607 1.00 96.25 278 HIS A O 1
ATOM 2250 N N . SER A 1 279 ? 17.554 3.361 -28.126 1.00 95.44 279 SER A N 1
ATOM 2251 C CA . SER A 1 279 ? 18.949 3.420 -28.581 1.00 95.44 279 SER A CA 1
ATOM 2252 C C . SER A 1 279 ? 19.714 2.112 -28.339 1.00 95.44 279 SER A C 1
ATOM 2254 O O . SER A 1 279 ? 20.600 1.772 -29.120 1.00 95.44 279 SER A O 1
ATOM 2256 N N . VAL A 1 280 ? 19.371 1.369 -27.280 1.00 93.94 280 VAL A N 1
ATOM 2257 C CA . VAL A 1 280 ? 19.943 0.047 -26.988 1.00 93.94 280 VAL A CA 1
ATOM 2258 C C . VAL A 1 280 ? 19.352 -1.010 -27.920 1.00 93.94 280 VAL A C 1
ATOM 2260 O O . VAL A 1 280 ? 20.108 -1.816 -28.458 1.00 93.94 280 VAL A O 1
ATOM 2263 N N . ASP A 1 281 ? 18.043 -0.970 -28.182 1.00 93.81 281 ASP A N 1
ATOM 2264 C CA . ASP A 1 281 ? 17.361 -1.886 -29.106 1.00 93.81 281 ASP A CA 1
ATOM 2265 C C . ASP A 1 281 ? 17.919 -1.799 -30.535 1.00 93.81 281 ASP A C 1
ATOM 2267 O O . ASP A 1 281 ? 18.025 -2.822 -31.208 1.00 93.81 281 ASP A O 1
ATOM 2271 N N . ASP A 1 282 ? 18.361 -0.616 -30.975 1.00 92.06 282 ASP A N 1
ATOM 2272 C CA . ASP A 1 282 ? 19.065 -0.431 -32.254 1.00 92.06 282 ASP A CA 1
ATOM 2273 C C . ASP A 1 282 ? 20.436 -1.146 -32.288 1.00 92.06 282 ASP A C 1
ATOM 2275 O O . ASP A 1 282 ? 20.918 -1.535 -33.354 1.00 92.06 282 ASP A O 1
ATOM 2279 N N . VAL A 1 283 ? 21.081 -1.327 -31.128 1.00 88.56 283 VAL A N 1
ATOM 2280 C CA . VAL A 1 283 ? 22.405 -1.962 -30.994 1.00 88.56 283 VAL A CA 1
ATOM 2281 C C . VAL A 1 283 ? 22.288 -3.477 -30.803 1.00 88.56 283 VAL A C 1
ATOM 2283 O O . VAL A 1 283 ? 23.144 -4.208 -31.306 1.00 88.56 283 VAL A O 1
ATOM 2286 N N . LEU A 1 284 ? 21.238 -3.980 -30.139 1.00 88.75 284 LEU A N 1
ATOM 2287 C CA . LEU A 1 284 ? 21.060 -5.411 -29.832 1.00 88.75 284 LEU A CA 1
ATOM 2288 C C . LEU A 1 284 ? 21.258 -6.358 -31.039 1.00 88.75 284 LEU A C 1
ATOM 2290 O O . LEU A 1 284 ? 21.931 -7.374 -30.860 1.00 88.75 284 LEU A O 1
ATOM 2294 N N . PRO A 1 285 ? 20.758 -6.072 -32.264 1.00 89.50 285 PRO A N 1
ATOM 2295 C CA . PRO A 1 285 ? 20.943 -6.949 -33.424 1.00 89.50 285 PRO A CA 1
ATOM 2296 C C . PRO A 1 285 ? 22.395 -7.092 -33.891 1.00 89.50 285 PRO A C 1
ATOM 2298 O O . PRO A 1 285 ? 22.704 -8.008 -34.647 1.00 89.50 285 PRO A O 1
ATOM 2301 N N . THR A 1 286 ? 23.280 -6.178 -33.483 1.00 85.94 286 THR A N 1
ATOM 2302 C CA . THR A 1 286 ? 24.703 -6.192 -33.859 1.00 85.94 286 THR A CA 1
ATOM 2303 C C . THR A 1 286 ? 25.567 -7.024 -32.909 1.00 85.94 286 THR A C 1
ATOM 2305 O O . THR A 1 286 ? 26.742 -7.253 -33.187 1.00 85.94 286 THR A O 1
ATOM 2308 N N . LEU A 1 287 ? 24.995 -7.483 -31.792 1.00 84.62 287 LEU A N 1
ATOM 2309 C CA . LEU A 1 287 ? 25.698 -8.175 -30.716 1.00 84.62 287 LEU A CA 1
ATOM 2310 C C . LEU A 1 287 ? 25.423 -9.685 -30.730 1.00 84.62 287 LEU A C 1
ATOM 2312 O O . LEU A 1 287 ? 24.438 -10.161 -31.288 1.00 84.62 287 LEU A O 1
ATOM 2316 N N . HIS A 1 288 ? 26.300 -10.450 -30.080 1.00 83.75 288 HIS A N 1
ATOM 2317 C CA . HIS A 1 288 ? 26.148 -11.898 -29.927 1.00 83.75 288 HIS A CA 1
ATOM 2318 C C . HIS A 1 288 ? 25.045 -12.255 -28.908 1.00 83.75 288 HIS A C 1
ATOM 2320 O O . HIS A 1 288 ? 24.934 -11.607 -27.864 1.00 83.75 288 HIS A O 1
ATOM 2326 N N . ASP A 1 289 ? 24.293 -13.338 -29.148 1.00 81.50 289 ASP A N 1
ATOM 2327 C CA . ASP A 1 289 ? 23.107 -13.740 -28.362 1.00 81.50 289 ASP A CA 1
ATOM 2328 C C . ASP A 1 289 ? 23.357 -13.868 -26.845 1.00 81.50 289 ASP A C 1
ATOM 2330 O O . ASP A 1 289 ? 22.508 -13.510 -26.024 1.00 81.50 289 ASP A O 1
ATOM 2334 N N . SER A 1 290 ? 24.549 -14.336 -26.454 1.00 78.12 290 SER A N 1
ATOM 2335 C CA . SER A 1 290 ? 24.930 -14.447 -25.037 1.00 78.12 290 SER A CA 1
ATOM 2336 C C . SER A 1 290 ? 24.993 -13.088 -24.330 1.00 78.12 290 SER A C 1
ATOM 2338 O O . SER A 1 290 ? 24.612 -12.999 -23.170 1.00 78.12 290 SER A O 1
ATOM 2340 N N . ILE A 1 291 ? 25.468 -12.045 -25.016 1.00 82.06 291 ILE A N 1
ATOM 2341 C CA . ILE A 1 291 ? 25.593 -10.688 -24.461 1.00 82.06 291 ILE A CA 1
ATOM 2342 C C . ILE A 1 291 ? 24.252 -9.955 -24.568 1.00 82.06 291 ILE A C 1
ATOM 2344 O O . ILE A 1 291 ? 23.878 -9.183 -23.688 1.00 82.06 291 ILE A O 1
ATOM 2348 N N . LYS A 1 292 ? 23.477 -10.260 -25.614 1.00 85.69 292 LYS A N 1
ATOM 2349 C CA . LYS A 1 292 ? 22.114 -9.757 -25.799 1.00 85.69 292 LYS A CA 1
ATOM 2350 C C . LYS A 1 292 ? 21.229 -10.056 -24.586 1.00 85.69 292 LYS A C 1
ATOM 2352 O O . LYS A 1 292 ? 20.586 -9.153 -24.066 1.00 85.69 292 LYS A O 1
ATOM 2357 N N . THR A 1 293 ? 21.275 -11.294 -24.090 1.00 83.69 293 THR A N 1
ATOM 2358 C CA . THR A 1 293 ? 20.495 -11.726 -22.915 1.00 83.69 293 THR A CA 1
ATOM 2359 C C . THR A 1 293 ? 20.858 -10.929 -21.650 1.00 83.69 293 THR A C 1
ATOM 2361 O O . THR A 1 293 ? 19.992 -10.611 -20.836 1.00 83.69 293 THR A O 1
ATOM 2364 N N . GLU A 1 294 ? 22.135 -10.577 -21.479 1.00 83.44 294 GLU A N 1
ATOM 2365 C CA . GLU A 1 294 ? 22.618 -9.780 -20.343 1.00 83.44 294 GLU A CA 1
ATOM 2366 C C . GLU A 1 294 ? 22.142 -8.318 -20.424 1.00 83.44 294 GLU A C 1
ATOM 2368 O O . GLU A 1 294 ? 21.646 -7.758 -19.441 1.00 83.44 294 GLU A O 1
ATOM 2373 N N . ILE A 1 295 ? 22.210 -7.717 -21.616 1.00 88.75 295 ILE A N 1
ATOM 2374 C CA . ILE A 1 295 ? 21.725 -6.352 -21.862 1.00 88.75 295 ILE A CA 1
ATOM 2375 C C . ILE A 1 295 ? 20.199 -6.279 -21.701 1.00 88.75 295 ILE A C 1
ATOM 2377 O O . ILE A 1 295 ? 19.700 -5.365 -21.044 1.00 88.75 295 ILE A O 1
ATOM 2381 N N . GLU A 1 296 ? 19.450 -7.265 -22.203 1.00 89.50 296 GLU A N 1
ATOM 2382 C CA . GLU A 1 296 ? 17.996 -7.381 -21.996 1.00 89.50 296 GLU A CA 1
ATOM 2383 C C . GLU A 1 296 ? 17.638 -7.502 -20.501 1.00 89.50 296 GLU A C 1
ATOM 2385 O O . GLU A 1 296 ? 16.673 -6.896 -20.023 1.00 89.50 296 GLU A O 1
ATOM 2390 N N . GLY A 1 297 ? 18.446 -8.235 -19.725 1.00 84.56 297 GLY A N 1
ATOM 2391 C CA . GLY A 1 297 ? 18.326 -8.299 -18.266 1.00 84.56 297 GLY A CA 1
ATOM 2392 C C . GLY A 1 297 ? 18.464 -6.922 -17.610 1.00 84.56 297 GLY A C 1
ATOM 2393 O O . GLY A 1 297 ? 17.634 -6.542 -16.778 1.00 84.56 297 GLY A O 1
ATOM 2394 N N . THR A 1 298 ? 19.452 -6.138 -18.042 1.00 89.31 298 THR A N 1
ATOM 2395 C CA . THR A 1 298 ? 19.659 -4.761 -17.569 1.00 89.31 298 THR A CA 1
ATOM 2396 C C . THR A 1 298 ? 18.527 -3.824 -18.021 1.00 89.31 298 THR A C 1
ATOM 2398 O O . THR A 1 298 ? 18.091 -2.973 -17.250 1.00 89.31 298 THR A O 1
ATOM 2401 N N . GLN A 1 299 ? 17.949 -4.007 -19.218 1.00 92.19 299 GLN A N 1
ATOM 2402 C CA . GLN A 1 299 ? 16.777 -3.232 -19.664 1.00 92.19 299 GLN A CA 1
ATOM 2403 C C . GLN A 1 299 ? 15.569 -3.502 -18.757 1.00 92.19 299 GLN A C 1
ATOM 2405 O O . GLN A 1 299 ? 14.811 -2.588 -18.417 1.00 92.19 299 GLN A O 1
ATOM 2410 N N . LYS A 1 300 ? 15.381 -4.757 -18.332 1.00 91.19 300 LYS A N 1
ATOM 2411 C CA . LYS A 1 300 ? 14.322 -5.129 -17.389 1.00 91.19 300 LYS A CA 1
ATOM 2412 C C . LYS A 1 300 ? 14.546 -4.519 -16.004 1.00 91.19 300 LYS A C 1
ATOM 2414 O O . LYS A 1 300 ? 13.571 -4.081 -15.393 1.00 91.19 300 LYS A O 1
ATOM 2419 N N . LEU A 1 301 ? 15.796 -4.460 -15.538 1.00 91.12 301 LEU A N 1
ATOM 2420 C CA . LEU A 1 301 ? 16.165 -3.778 -14.294 1.00 91.12 301 LEU A CA 1
ATOM 2421 C C . LEU A 1 301 ? 15.785 -2.291 -14.350 1.00 91.12 301 LEU A C 1
ATOM 2423 O O . LEU A 1 301 ? 15.010 -1.846 -13.512 1.00 91.12 301 LEU A O 1
ATOM 2427 N N . LEU A 1 302 ? 16.177 -1.569 -15.405 1.00 94.62 302 LEU A N 1
ATOM 2428 C CA . LEU A 1 302 ? 15.840 -0.145 -15.556 1.00 94.62 302 LEU A CA 1
ATOM 2429 C C . LEU A 1 302 ? 14.327 0.118 -15.602 1.00 94.62 302 LEU A C 1
ATOM 2431 O O . LEU A 1 302 ? 13.837 1.099 -15.041 1.00 94.62 302 LEU A O 1
ATOM 2435 N N . ASN A 1 303 ? 13.559 -0.764 -16.250 1.00 95.19 303 ASN A N 1
ATOM 2436 C CA . ASN A 1 303 ? 12.096 -0.678 -16.236 1.00 95.19 303 ASN A CA 1
ATOM 2437 C C . ASN A 1 303 ? 11.520 -0.885 -14.825 1.00 95.19 303 ASN A C 1
ATOM 2439 O O . ASN A 1 303 ? 10.547 -0.224 -14.453 1.00 95.19 303 ASN A O 1
ATOM 2443 N N . ASN A 1 304 ? 12.117 -1.780 -14.035 1.00 94.56 304 ASN A N 1
ATOM 2444 C CA . ASN A 1 304 ? 11.745 -1.984 -12.639 1.00 94.56 304 ASN A CA 1
ATOM 2445 C C . ASN A 1 304 ? 12.101 -0.763 -11.773 1.00 94.56 304 ASN A C 1
ATOM 2447 O O . ASN A 1 304 ? 11.255 -0.310 -11.003 1.00 94.56 304 ASN A O 1
ATOM 2451 N N . ASP A 1 305 ? 13.280 -0.170 -11.960 1.00 96.19 305 ASP A N 1
ATOM 2452 C CA . ASP A 1 305 ? 13.700 1.040 -11.242 1.00 96.19 305 ASP A CA 1
ATOM 2453 C C . ASP A 1 305 ? 12.791 2.232 -11.569 1.00 96.19 305 ASP A C 1
ATOM 2455 O O . ASP A 1 305 ? 12.411 3.005 -10.686 1.00 96.19 305 ASP A O 1
ATOM 2459 N N . MET A 1 306 ? 12.355 2.358 -12.828 1.00 98.00 306 MET A N 1
ATOM 2460 C CA . MET A 1 306 ? 11.376 3.369 -13.228 1.00 98.00 306 MET A CA 1
ATOM 2461 C C . MET A 1 306 ? 10.008 3.135 -12.576 1.00 98.00 306 MET A C 1
ATOM 2463 O O . MET A 1 306 ? 9.357 4.087 -12.136 1.00 98.00 306 MET A O 1
ATOM 2467 N N . ALA A 1 307 ? 9.559 1.880 -12.480 1.00 96.56 307 ALA A N 1
ATOM 2468 C CA . ALA A 1 307 ? 8.326 1.541 -11.775 1.00 96.56 307 ALA A CA 1
ATOM 2469 C C . ALA A 1 307 ? 8.426 1.868 -10.274 1.00 96.56 307 ALA A C 1
ATOM 2471 O O . ALA A 1 307 ? 7.477 2.412 -9.696 1.00 96.56 307 ALA A O 1
ATOM 2472 N N . GLU A 1 308 ? 9.581 1.608 -9.656 1.00 95.56 308 GLU A N 1
ATOM 2473 C CA . GLU A 1 308 ? 9.855 1.992 -8.273 1.00 95.56 308 GLU A CA 1
ATOM 2474 C C . GLU A 1 308 ? 9.847 3.517 -8.102 1.00 95.56 308 GLU A C 1
ATOM 2476 O O . GLU A 1 308 ? 9.162 4.024 -7.210 1.00 95.56 308 GLU A O 1
ATOM 2481 N N . LEU A 1 309 ? 10.495 4.270 -8.995 1.00 97.88 309 LEU A N 1
ATOM 2482 C CA . LEU A 1 309 ? 10.466 5.734 -8.988 1.00 97.88 309 LEU A CA 1
ATOM 2483 C C . LEU A 1 309 ? 9.032 6.280 -9.078 1.00 97.88 309 LEU A C 1
ATOM 2485 O O . LEU A 1 309 ? 8.656 7.153 -8.294 1.00 97.88 309 LEU A O 1
ATOM 2489 N N . ILE A 1 310 ? 8.201 5.746 -9.981 1.00 97.12 310 ILE A N 1
ATOM 2490 C CA . ILE A 1 310 ? 6.785 6.134 -10.105 1.00 97.12 310 ILE A CA 1
ATOM 2491 C C . ILE A 1 310 ? 6.024 5.829 -8.811 1.00 97.12 310 ILE A C 1
ATOM 2493 O O . ILE A 1 310 ? 5.218 6.647 -8.358 1.00 97.12 310 ILE A O 1
ATOM 2497 N N . SER A 1 311 ? 6.278 4.670 -8.201 1.00 96.00 311 SER A N 1
ATOM 2498 C CA . SER A 1 311 ? 5.673 4.281 -6.925 1.00 96.00 311 SER A CA 1
ATOM 2499 C C . SER A 1 311 ? 6.037 5.270 -5.811 1.00 96.00 311 SER A C 1
ATOM 2501 O O . SER A 1 311 ? 5.151 5.800 -5.136 1.00 96.00 311 SER A O 1
ATOM 2503 N N . LYS A 1 312 ? 7.325 5.615 -5.675 1.00 95.62 312 LYS A N 1
ATOM 2504 C CA . LYS A 1 312 ? 7.805 6.590 -4.682 1.00 95.62 312 LYS A CA 1
ATOM 2505 C C . LYS A 1 312 ? 7.314 8.010 -4.953 1.00 95.62 312 LYS A C 1
ATOM 2507 O O . LYS A 1 312 ? 7.001 8.728 -4.008 1.00 95.62 312 LYS A O 1
ATOM 2512 N N . MET A 1 313 ? 7.172 8.402 -6.216 1.00 96.75 313 MET A N 1
ATOM 2513 C CA . MET A 1 313 ? 6.567 9.679 -6.594 1.00 96.75 313 MET A CA 1
ATOM 2514 C C . MET A 1 313 ? 5.101 9.759 -6.168 1.00 96.75 313 MET A C 1
ATOM 2516 O O . MET A 1 313 ? 4.701 10.741 -5.546 1.00 96.75 313 MET A O 1
ATOM 2520 N N . ARG A 1 314 ? 4.300 8.721 -6.445 1.00 92.75 314 ARG A N 1
ATOM 2521 C CA . ARG A 1 314 ? 2.898 8.662 -5.999 1.00 92.75 314 ARG A CA 1
ATOM 2522 C C . ARG A 1 314 ? 2.797 8.719 -4.478 1.00 92.75 314 ARG A C 1
ATOM 2524 O O . ARG A 1 314 ? 1.955 9.445 -3.959 1.00 92.75 314 ARG A O 1
ATOM 2531 N N . LEU A 1 315 ? 3.689 8.019 -3.778 1.00 89.81 315 LEU A N 1
ATOM 2532 C CA . LEU A 1 315 ? 3.787 8.068 -2.321 1.00 89.81 315 LEU A CA 1
ATOM 2533 C C . LEU A 1 315 ? 4.099 9.496 -1.827 1.00 89.81 315 LEU A C 1
ATOM 2535 O O . LEU A 1 315 ? 3.433 9.999 -0.926 1.00 89.81 315 LEU A O 1
ATOM 2539 N N . ALA A 1 316 ? 5.045 10.194 -2.464 1.00 90.88 316 ALA A N 1
ATOM 2540 C CA . ALA A 1 316 ? 5.374 11.585 -2.145 1.00 90.88 316 ALA A CA 1
ATOM 2541 C C . ALA A 1 316 ? 4.216 12.562 -2.417 1.00 90.88 316 ALA A C 1
ATOM 2543 O O . ALA A 1 316 ? 4.033 13.508 -1.653 1.00 90.88 316 ALA A O 1
ATOM 2544 N N . GLN A 1 317 ? 3.405 12.324 -3.454 1.00 90.88 317 GLN A N 1
ATOM 2545 C CA . GLN A 1 317 ? 2.182 13.097 -3.703 1.00 90.88 317 GLN A CA 1
ATOM 2546 C C . GLN A 1 317 ? 1.120 12.848 -2.625 1.00 90.88 317 GLN A C 1
ATOM 2548 O O . GLN A 1 317 ? 0.511 13.788 -2.121 1.00 90.88 317 GLN A O 1
ATOM 2553 N N . GLN A 1 318 ? 0.920 11.586 -2.239 1.00 84.88 318 GLN A N 1
ATOM 2554 C CA . GLN A 1 318 ? -0.071 11.184 -1.236 1.00 84.88 318 GLN A CA 1
ATOM 2555 C C . GLN A 1 318 ? 0.254 11.723 0.162 1.00 84.88 318 GLN A C 1
ATOM 2557 O O . GLN A 1 318 ? -0.645 12.144 0.889 1.00 84.88 318 GLN A O 1
ATOM 2562 N N . HIS A 1 319 ? 1.536 11.756 0.525 1.00 82.38 319 HIS A N 1
ATOM 2563 C CA . HIS A 1 319 ? 2.011 12.205 1.835 1.00 82.38 319 HIS A CA 1
ATOM 2564 C C . HIS A 1 319 ? 2.500 13.662 1.849 1.00 82.38 319 HIS A C 1
ATOM 2566 O O . HIS A 1 319 ? 3.183 14.088 2.778 1.00 82.38 319 HIS A O 1
ATOM 2572 N N . ALA A 1 320 ? 2.124 14.466 0.851 1.00 78.38 320 ALA A N 1
ATOM 2573 C CA . ALA A 1 320 ? 2.592 15.844 0.715 1.00 78.38 320 ALA A CA 1
ATOM 2574 C C . ALA A 1 320 ? 2.200 16.785 1.869 1.00 78.38 320 ALA A C 1
ATOM 2576 O O . ALA A 1 320 ? 2.868 17.796 2.090 1.00 78.38 320 ALA A O 1
ATOM 2577 N N . ILE A 1 321 ? 1.126 16.463 2.595 1.00 75.12 321 ILE A N 1
ATOM 2578 C CA . ILE A 1 321 ? 0.617 17.233 3.742 1.00 75.12 321 ILE A CA 1
ATOM 2579 C C . ILE A 1 321 ? 0.854 16.532 5.088 1.00 75.12 321 ILE A C 1
ATOM 2581 O O . ILE A 1 321 ? 0.319 16.971 6.105 1.00 75.12 321 ILE A O 1
ATOM 2585 N N . THR A 1 322 ? 1.608 15.429 5.106 1.00 84.25 322 THR A N 1
ATOM 2586 C CA . THR A 1 322 ? 1.888 14.658 6.325 1.00 84.25 322 THR A CA 1
ATOM 2587 C C . THR A 1 322 ? 3.313 14.910 6.822 1.00 84.25 322 THR A C 1
ATOM 2589 O O . THR A 1 322 ? 4.156 15.474 6.122 1.00 84.25 322 THR A O 1
ATOM 2592 N N . SER A 1 323 ? 3.614 14.441 8.035 1.00 80.94 323 SER A N 1
ATOM 2593 C CA . SER A 1 323 ? 4.973 14.419 8.598 1.00 80.94 323 SER A CA 1
ATOM 2594 C C . SER A 1 323 ? 5.969 13.595 7.774 1.00 80.94 323 SER A C 1
ATOM 2596 O O . SER A 1 323 ? 7.174 13.771 7.927 1.00 80.94 323 SER A O 1
ATOM 2598 N N . LEU A 1 324 ? 5.483 12.711 6.894 1.00 78.31 324 LEU A N 1
ATOM 2599 C CA . LEU A 1 324 ? 6.311 11.853 6.047 1.00 78.31 324 LEU A CA 1
ATOM 2600 C C . LEU A 1 324 ? 6.763 12.539 4.754 1.00 78.31 324 LEU A C 1
ATOM 2602 O O . LEU A 1 324 ? 7.569 11.961 4.032 1.00 78.31 324 LEU A O 1
ATOM 2606 N N . LYS A 1 325 ? 6.297 13.761 4.460 1.00 83.12 325 LYS A N 1
ATOM 2607 C CA . LYS A 1 325 ? 6.612 14.501 3.226 1.00 83.12 325 LYS A CA 1
ATOM 2608 C C . LYS A 1 325 ? 8.096 14.440 2.850 1.00 83.12 325 LYS A C 1
ATOM 2610 O O . LYS A 1 325 ? 8.429 14.052 1.732 1.00 83.12 325 LYS A O 1
ATOM 2615 N N . GLU A 1 326 ? 8.985 14.810 3.770 1.00 88.19 326 GLU A N 1
ATOM 2616 C CA . GLU A 1 326 ? 10.428 14.870 3.498 1.00 88.19 326 GLU A CA 1
ATOM 2617 C C . GLU A 1 326 ? 11.051 13.478 3.329 1.00 88.19 326 GLU A C 1
ATOM 2619 O O . GLU A 1 326 ? 11.918 13.283 2.478 1.00 88.19 326 GLU A O 1
ATOM 2624 N N . GLU A 1 327 ? 10.562 12.481 4.067 1.00 89.38 327 GLU A N 1
ATOM 2625 C CA . GLU A 1 327 ? 11.020 11.098 3.926 1.00 89.38 327 GLU A CA 1
ATOM 2626 C C . GLU A 1 327 ? 10.554 10.492 2.593 1.00 89.38 327 GLU A C 1
ATOM 2628 O O . GLU A 1 327 ? 11.343 9.872 1.881 1.00 89.38 327 GLU A O 1
ATOM 2633 N N . CYS A 1 328 ? 9.314 10.747 2.171 1.00 89.88 328 CYS A N 1
ATOM 2634 C CA . CYS A 1 328 ? 8.819 10.316 0.865 1.00 89.88 328 CYS A CA 1
ATOM 2635 C C . CYS A 1 328 ? 9.574 10.997 -0.287 1.00 89.88 328 CYS A C 1
ATOM 2637 O O . CYS A 1 328 ? 9.937 10.325 -1.256 1.00 89.88 328 CYS A O 1
ATOM 2639 N N . LYS A 1 329 ? 9.883 12.300 -0.173 1.00 93.12 329 LYS A N 1
ATOM 2640 C CA . LYS A 1 329 ? 10.760 12.999 -1.129 1.00 93.12 329 LYS A CA 1
ATOM 2641 C C . LYS A 1 329 ? 12.135 12.341 -1.197 1.00 93.12 329 LYS A C 1
ATOM 2643 O O . LYS A 1 329 ? 12.627 12.061 -2.287 1.00 93.12 329 LYS A O 1
ATOM 2648 N N . LYS A 1 330 ? 12.741 12.040 -0.048 1.00 93.75 330 LYS A N 1
ATOM 2649 C CA . LYS A 1 330 ? 14.049 11.381 0.030 1.00 93.75 330 LYS A CA 1
ATOM 2650 C C . LYS A 1 330 ? 14.038 9.993 -0.611 1.00 93.75 330 LYS A C 1
ATOM 2652 O O . LYS A 1 330 ? 14.968 9.667 -1.344 1.00 93.75 330 LYS A O 1
ATOM 2657 N N . GLN A 1 331 ? 12.989 9.202 -0.393 1.00 94.12 331 GLN A N 1
ATOM 2658 C CA . GLN A 1 331 ? 12.833 7.890 -1.030 1.00 94.12 331 GLN A CA 1
ATOM 2659 C C . GLN A 1 331 ? 12.663 7.994 -2.548 1.00 94.12 331 GLN A C 1
ATOM 2661 O O . GLN A 1 331 ? 13.251 7.203 -3.279 1.00 94.12 331 GLN A O 1
ATOM 2666 N N . MET A 1 332 ? 11.911 8.984 -3.035 1.00 96.31 332 MET A N 1
ATOM 2667 C CA . MET A 1 332 ? 11.794 9.253 -4.471 1.00 96.31 332 MET A CA 1
ATOM 2668 C C . MET A 1 332 ? 13.146 9.642 -5.085 1.00 96.31 332 MET A C 1
ATOM 2670 O O . MET A 1 332 ? 13.516 9.118 -6.132 1.00 96.31 332 MET A O 1
ATOM 2674 N N . LEU A 1 333 ? 13.914 10.509 -4.417 1.00 96.69 333 LEU A N 1
ATOM 2675 C CA . LEU A 1 333 ? 15.258 10.891 -4.862 1.00 96.69 333 LEU A CA 1
ATOM 2676 C C . LEU A 1 333 ? 16.242 9.716 -4.833 1.00 96.69 333 LEU A C 1
ATOM 2678 O O . LEU A 1 333 ? 17.091 9.613 -5.716 1.00 96.69 333 LEU A O 1
ATOM 2682 N N . ALA A 1 334 ? 16.124 8.825 -3.847 1.00 96.00 334 ALA A N 1
ATOM 2683 C CA . ALA A 1 334 ? 16.925 7.609 -3.781 1.00 96.00 334 ALA A CA 1
ATOM 2684 C C . ALA A 1 334 ? 16.624 6.677 -4.965 1.00 96.00 334 ALA A C 1
ATOM 2686 O O . ALA A 1 334 ? 17.559 6.243 -5.629 1.00 96.00 334 ALA A O 1
ATOM 2687 N N . ALA A 1 335 ? 15.345 6.448 -5.283 1.00 96.88 335 ALA A N 1
ATOM 2688 C CA . ALA A 1 335 ? 14.943 5.649 -6.443 1.00 96.88 335 ALA A CA 1
ATOM 2689 C C . ALA A 1 335 ? 15.429 6.265 -7.769 1.00 96.88 335 ALA A C 1
ATOM 2691 O O . ALA A 1 335 ? 15.972 5.563 -8.617 1.00 96.88 335 ALA A O 1
ATOM 2692 N N . ALA A 1 336 ? 15.314 7.590 -7.926 1.00 97.12 336 ALA A N 1
ATOM 2693 C CA . ALA A 1 336 ? 15.820 8.287 -9.111 1.00 97.12 336 ALA A CA 1
ATOM 2694 C C . ALA A 1 336 ? 17.347 8.151 -9.255 1.00 97.12 336 ALA A C 1
ATOM 2696 O O . ALA A 1 336 ? 17.857 7.969 -10.358 1.00 97.12 336 ALA A O 1
ATOM 2697 N N . HIS A 1 337 ? 18.082 8.212 -8.141 1.00 94.12 337 HIS A N 1
ATOM 2698 C CA . HIS A 1 337 ? 19.530 8.018 -8.135 1.00 94.12 337 HIS A CA 1
ATOM 2699 C C . HIS A 1 337 ? 19.930 6.582 -8.504 1.00 94.12 337 HIS A C 1
ATOM 2701 O O . HIS A 1 337 ? 20.889 6.408 -9.251 1.00 94.12 337 HIS A O 1
ATOM 2707 N N . THR A 1 338 ? 19.208 5.570 -8.011 1.00 94.75 338 THR A N 1
ATOM 2708 C CA . THR A 1 338 ? 19.411 4.168 -8.412 1.00 94.75 338 THR A CA 1
ATOM 2709 C C . THR A 1 338 ? 19.246 4.010 -9.922 1.00 94.75 338 THR A C 1
ATOM 2711 O O . THR A 1 338 ? 20.184 3.575 -10.579 1.00 94.75 338 THR A O 1
ATOM 2714 N N . LEU A 1 339 ? 18.146 4.521 -10.492 1.00 96.69 339 LEU A N 1
ATOM 2715 C CA . LEU A 1 339 ? 17.911 4.493 -11.941 1.00 96.69 339 LEU A CA 1
ATOM 2716 C C . LEU A 1 339 ? 19.060 5.140 -12.738 1.00 96.69 339 LEU A C 1
ATOM 2718 O O . LEU A 1 339 ? 19.496 4.607 -13.756 1.00 96.69 339 LEU A O 1
ATOM 2722 N N . ALA A 1 340 ? 19.575 6.287 -12.281 1.00 95.31 340 ALA A N 1
ATOM 2723 C CA . ALA A 1 340 ? 20.713 6.940 -12.930 1.00 95.31 340 ALA A CA 1
ATOM 2724 C C . ALA A 1 340 ? 21.993 6.088 -12.853 1.00 95.31 340 ALA A C 1
ATOM 2726 O O . ALA A 1 340 ? 22.715 5.980 -13.845 1.00 95.31 340 ALA A O 1
ATOM 2727 N N . MET A 1 341 ? 22.265 5.462 -11.706 1.00 92.75 341 MET A N 1
ATOM 2728 C CA . MET A 1 341 ? 23.408 4.564 -11.532 1.00 92.75 341 MET A CA 1
ATOM 2729 C C . MET A 1 341 ? 23.307 3.350 -12.463 1.00 92.75 341 MET A C 1
ATOM 2731 O O . MET A 1 341 ? 24.261 3.044 -13.176 1.00 92.75 341 MET A O 1
ATOM 2735 N N . ASP A 1 342 ? 22.142 2.712 -12.522 1.00 90.31 342 ASP A N 1
ATOM 2736 C CA . ASP A 1 342 ? 21.931 1.531 -13.355 1.00 90.31 342 ASP A CA 1
ATOM 2737 C C . ASP A 1 342 ? 21.922 1.870 -14.848 1.00 90.31 342 ASP A C 1
ATOM 2739 O O . ASP A 1 342 ? 22.384 1.075 -15.665 1.00 90.31 342 ASP A O 1
ATOM 2743 N N . SER A 1 343 ? 21.521 3.088 -15.230 1.00 94.88 343 SER A N 1
ATOM 2744 C CA . SER A 1 343 ? 21.664 3.552 -16.617 1.00 94.88 343 SER A CA 1
ATOM 2745 C C . SER A 1 343 ? 23.127 3.710 -17.041 1.00 94.88 343 SER A C 1
ATOM 2747 O O . SER A 1 343 ? 23.477 3.448 -18.191 1.00 94.88 343 SER A O 1
ATOM 2749 N N . LYS A 1 344 ? 24.009 4.076 -16.102 1.00 89.88 344 LYS A N 1
ATOM 2750 C CA . LYS A 1 344 ? 25.453 4.090 -16.341 1.00 89.88 344 LYS A CA 1
ATOM 2751 C C . LYS A 1 344 ? 26.005 2.666 -16.438 1.00 89.88 344 LYS A C 1
ATOM 2753 O O . LYS A 1 344 ? 26.785 2.392 -17.341 1.00 89.88 344 LYS A O 1
ATOM 2758 N N . ASN A 1 345 ? 25.552 1.759 -15.573 1.00 89.12 345 ASN A N 1
ATOM 2759 C CA . ASN A 1 345 ? 25.928 0.344 -15.646 1.00 89.12 345 ASN A CA 1
ATOM 2760 C C . ASN A 1 345 ? 25.508 -0.280 -16.993 1.00 89.12 345 ASN A C 1
ATOM 2762 O O . ASN A 1 345 ? 26.265 -1.053 -17.572 1.00 89.12 345 ASN A O 1
ATOM 2766 N N . MET A 1 346 ? 24.342 0.103 -17.531 1.00 90.06 346 MET A N 1
ATOM 2767 C CA . MET A 1 346 ? 23.900 -0.274 -18.880 1.00 90.06 346 MET A CA 1
ATOM 2768 C C . MET A 1 346 ? 24.871 0.211 -19.961 1.00 90.06 346 MET A C 1
ATOM 2770 O O . MET A 1 346 ? 25.232 -0.561 -20.846 1.00 90.06 346 MET A O 1
ATOM 2774 N N . LEU A 1 347 ? 25.309 1.473 -19.899 1.00 91.25 347 LEU A N 1
ATOM 2775 C CA . LEU A 1 347 ? 26.305 2.001 -20.834 1.00 91.25 347 LEU A CA 1
ATOM 2776 C C . LEU A 1 347 ? 27.612 1.207 -20.764 1.00 91.25 347 LEU A C 1
ATOM 2778 O O . LEU A 1 347 ? 28.139 0.822 -21.803 1.00 91.25 347 LEU A O 1
ATOM 2782 N N . ASP A 1 348 ? 28.095 0.919 -19.555 1.00 87.19 348 ASP A N 1
ATOM 2783 C CA . ASP A 1 348 ? 29.320 0.146 -19.353 1.00 87.19 348 ASP A CA 1
ATOM 2784 C C . ASP A 1 348 ? 29.179 -1.282 -19.922 1.00 87.19 348 ASP A C 1
ATOM 2786 O O . ASP A 1 348 ? 30.101 -1.779 -20.573 1.00 87.19 348 ASP A O 1
ATOM 2790 N N . ALA A 1 349 ? 28.018 -1.927 -19.753 1.00 86.81 349 ALA A N 1
ATOM 2791 C CA . ALA A 1 349 ? 27.725 -3.241 -20.332 1.00 86.81 349 ALA A CA 1
ATOM 2792 C C . ALA A 1 349 ? 27.676 -3.204 -21.871 1.00 86.81 349 ALA A C 1
ATOM 2794 O O . ALA A 1 349 ? 28.253 -4.064 -22.538 1.00 86.81 349 ALA A O 1
ATOM 2795 N N . VAL A 1 350 ? 27.041 -2.181 -22.452 1.00 88.38 350 VAL A N 1
ATOM 2796 C CA . VAL A 1 350 ? 26.994 -1.973 -23.909 1.00 88.38 350 VAL A CA 1
ATOM 2797 C C . VAL A 1 350 ? 28.389 -1.687 -24.472 1.00 88.38 350 VAL A C 1
ATOM 2799 O O . VAL A 1 350 ? 28.747 -2.209 -25.528 1.00 88.38 350 VAL A O 1
ATOM 2802 N N . ASP A 1 351 ? 29.208 -0.903 -23.776 1.00 87.12 351 ASP A N 1
ATOM 2803 C CA . ASP A 1 351 ? 30.580 -0.611 -24.189 1.00 87.12 351 ASP A CA 1
ATOM 2804 C C . ASP A 1 351 ? 31.456 -1.868 -24.152 1.00 87.12 351 ASP A C 1
ATOM 2806 O O . ASP A 1 351 ? 32.173 -2.148 -25.115 1.00 87.12 351 ASP A O 1
ATOM 2810 N N . GLN A 1 352 ? 31.352 -2.677 -23.094 1.00 83.94 352 GLN A N 1
ATOM 2811 C CA . GLN A 1 352 ? 32.035 -3.972 -23.011 1.00 83.94 352 GLN A CA 1
ATOM 2812 C C . GLN A 1 352 ? 31.598 -4.914 -24.140 1.00 83.94 352 GLN A C 1
ATOM 2814 O O . GLN A 1 352 ? 32.443 -5.555 -24.770 1.00 83.94 352 GLN A O 1
ATOM 2819 N N . ALA A 1 353 ? 30.301 -4.942 -24.453 1.00 83.19 353 ALA A N 1
ATOM 2820 C CA . ALA A 1 353 ? 29.757 -5.718 -25.561 1.00 83.19 353 ALA A CA 1
ATOM 2821 C C . ALA A 1 353 ? 30.332 -5.279 -26.916 1.00 83.19 353 ALA A C 1
ATOM 2823 O O . ALA A 1 353 ? 30.750 -6.114 -27.720 1.00 83.19 353 ALA A O 1
ATOM 2824 N N . ARG A 1 354 ? 30.399 -3.964 -27.161 1.00 84.31 354 ARG A N 1
ATOM 2825 C CA . ARG A 1 354 ? 30.961 -3.386 -28.391 1.00 84.31 354 ARG A CA 1
ATOM 2826 C C . ARG A 1 354 ? 32.453 -3.677 -28.528 1.00 84.31 354 ARG A C 1
ATOM 2828 O O . ARG A 1 354 ? 32.899 -4.004 -29.626 1.00 84.31 354 ARG A O 1
ATOM 2835 N N . VAL A 1 355 ? 33.219 -3.592 -27.437 1.00 80.44 355 VAL A N 1
ATOM 2836 C CA . VAL A 1 355 ? 34.650 -3.943 -27.425 1.00 80.44 355 VAL A CA 1
ATOM 2837 C C . VAL A 1 355 ? 34.839 -5.431 -27.725 1.00 80.44 355 VAL A C 1
ATOM 2839 O O . VAL A 1 355 ? 35.624 -5.775 -28.605 1.00 80.44 355 VAL A O 1
ATOM 2842 N N . GLY A 1 356 ? 34.076 -6.311 -27.068 1.00 72.81 356 GLY A N 1
ATOM 2843 C CA . GLY A 1 356 ? 34.135 -7.759 -27.301 1.00 72.81 356 GLY A CA 1
ATOM 2844 C C . GLY A 1 356 ? 33.736 -8.180 -28.721 1.00 72.81 356 GLY A C 1
ATOM 2845 O O . GLY A 1 356 ? 34.229 -9.186 -29.225 1.00 72.81 356 GLY A O 1
ATOM 2846 N N . ALA A 1 357 ? 32.886 -7.394 -29.386 1.00 72.25 357 ALA A N 1
ATOM 2847 C CA . ALA A 1 357 ? 32.442 -7.623 -30.759 1.00 72.25 357 ALA A CA 1
ATOM 2848 C C . ALA A 1 357 ? 33.313 -6.936 -31.838 1.00 72.25 357 ALA A C 1
ATOM 2850 O O . ALA A 1 357 ? 32.969 -7.010 -33.016 1.00 72.25 357 ALA A O 1
ATOM 2851 N N . ASN A 1 358 ? 34.418 -6.263 -31.476 1.00 71.94 358 ASN A N 1
ATOM 2852 C CA . ASN A 1 358 ? 35.217 -5.400 -32.371 1.00 71.94 358 ASN A CA 1
ATOM 2853 C C . ASN A 1 358 ? 34.412 -4.266 -33.051 1.00 71.94 358 ASN A C 1
ATOM 2855 O O . ASN A 1 358 ? 34.787 -3.779 -34.116 1.00 71.94 358 ASN A O 1
ATOM 2859 N N . LEU A 1 359 ? 33.306 -3.835 -32.441 1.00 67.50 359 LEU A N 1
ATOM 2860 C CA . LEU A 1 359 ? 32.450 -2.738 -32.916 1.00 67.50 359 LEU A CA 1
ATOM 2861 C C . LEU A 1 359 ? 32.799 -1.389 -32.263 1.00 67.50 359 LEU A C 1
ATOM 2863 O O . LEU A 1 359 ? 32.256 -0.351 -32.639 1.00 67.50 359 LEU A O 1
ATOM 2867 N N . ALA A 1 360 ? 33.691 -1.397 -31.272 1.00 68.25 360 ALA A N 1
ATOM 2868 C CA . ALA A 1 360 ? 34.159 -0.206 -30.580 1.00 68.25 360 ALA A CA 1
ATOM 2869 C C . ALA A 1 360 ? 35.103 0.634 -31.461 1.00 68.25 360 ALA A C 1
ATOM 2871 O O . ALA A 1 360 ? 36.100 0.128 -31.976 1.00 68.25 360 ALA A O 1
ATOM 2872 N N . LYS A 1 361 ? 34.819 1.937 -31.589 1.00 68.69 361 LYS A N 1
ATOM 2873 C CA . LYS A 1 361 ? 35.747 2.909 -32.180 1.00 68.69 361 LYS A CA 1
ATOM 2874 C C . LYS A 1 361 ? 36.648 3.475 -31.070 1.00 68.69 361 LYS A C 1
ATOM 2876 O O . LYS A 1 361 ? 36.118 4.129 -30.168 1.00 68.69 361 LYS A O 1
ATOM 2881 N N . PRO A 1 362 ? 37.969 3.230 -31.092 1.00 68.50 362 PRO A N 1
ATOM 2882 C CA . PRO A 1 362 ? 38.875 3.844 -30.126 1.00 68.50 362 PRO A CA 1
ATOM 2883 C C . PRO A 1 362 ? 38.868 5.368 -30.289 1.00 68.50 362 PRO A C 1
ATOM 2885 O O . PRO A 1 362 ? 38.750 5.867 -31.411 1.00 68.50 362 PRO A O 1
ATOM 2888 N N . ALA A 1 363 ? 38.979 6.100 -29.179 1.00 60.72 363 ALA A N 1
ATOM 2889 C CA . ALA A 1 363 ? 39.117 7.551 -29.220 1.00 60.72 363 ALA A CA 1
ATOM 2890 C C . ALA A 1 363 ? 40.367 7.940 -30.034 1.00 60.72 363 ALA A C 1
ATOM 2892 O O . ALA A 1 363 ? 41.437 7.348 -29.877 1.00 60.72 363 ALA A O 1
ATOM 2893 N N . VAL A 1 364 ? 40.222 8.909 -30.939 1.00 55.88 364 VAL A N 1
ATOM 2894 C CA . VAL A 1 364 ? 41.363 9.490 -31.661 1.00 55.88 364 VAL A CA 1
ATOM 2895 C C . VAL A 1 364 ? 42.157 10.349 -30.659 1.00 55.88 364 VAL A C 1
ATOM 2897 O O . VAL A 1 364 ? 41.513 11.087 -29.911 1.00 55.88 364 VAL A O 1
ATOM 2900 N N . PRO A 1 365 ? 43.499 10.236 -30.600 1.00 49.41 365 PRO A N 1
ATOM 2901 C CA . PRO A 1 365 ? 44.332 10.976 -29.647 1.00 49.41 365 PRO A CA 1
ATOM 2902 C C . PRO A 1 365 ? 44.262 12.500 -29.788 1.00 49.41 365 PRO A C 1
ATOM 2904 O O . PRO A 1 365 ? 44.003 12.991 -30.914 1.00 49.41 365 PRO A O 1
#

InterPro domains:
  IPR000719 Protein kinase domain [PS50011] (1-148)
  IPR001245 Serine-threonine/tyrosine-protein kinase, catalytic domain [PF07714] (2-45)
  IPR001245 Serine-threonine/tyrosine-protein kinase, catalytic domain [PF07714] (47-140)
  IPR005189 Focal adhesion kinase, targeting (FAT) domain [PF03623] (226-357)
  IPR011009 Protein kinase-like domain superfamily [SSF56112] (2-141)
  IPR036137 Focal adhesion kinase, targeting (FAT) domain superfamily [SSF68993] (222-361)

pLDDT: mean 79.64, std 22.2, range [24.36, 98.38]

Sequence (365 aa):
MEKFMSEAVIMKNLDHPHIVKLIGIIEQNPVWIVMELYQYGELASITRLPIKWMAPESINFRRFTSASDVWMFAVCVWEIMSRGQQPFFWLENRDVINQLEQGIRLPKPDNCPPALYSLMTRCWSYDHSERPSFTELVVKISDVHKMEKEQDAERERDKARATRFLEPKFNFSEPPPKPSRLNPGRFGNTLGVGLHIQLNEALCASSPDLATPEKPPRLKAQAAPTAELDRTDDKVYQSVMDLVKVVVQLKNDIPELQPEQYITTVKSVGMALRDLIHSVDDVLPTLHDSIKTEIEGTQKLLNNDMAELISKMRLAQQHAITSLKEECKKQMLAAAHTLAMDSKNMLDAVDQARVGANLAKPAVP